Protein AF-A0A7S1EYH0-F1 (afdb_monomer_lite)

Secondary structure (DSSP, 8-state):
-HHHHHHHHHHHHHHHHHHHHHHHHHHHHHHHHHHHHHHHHHHHHHHHHHHHHHHHHHHHHHHHHHHHHHHHHHHHHHHHHHHHHHHHHHHHHHHHHHHHHHSGGGS-------S----HHHHHHHHHHHHHHHHHHHHHHHHHHHHHHHHHHHHHHHHHHHHHHHHHHHHHHHHHHHHHHHHHHHHHHHHHHHHHHHHHHHHHHHHHHHHHHHHS-----HHHHHHHHHHHHHHHHHHHHHHHHHGGG--------------

pLDDT: mean 86.6, std 17.19, range [40.41, 98.62]

Foldseek 3Di:
DVVVVLLVVLVVLLVVLVVLLVVLVVLLVVLVVLLVVLLVLLVVLVVLLVVLVVVLVVLVVVLVVLVVVLVVLVVVLVVLLVVLVVLLVVLVVVLVVLCVVLVVVVDDDDDDDDDDDDPNPPSVVVSVVSVVVNVVSVVVSVVSVVVNVVSVVVSVVVVVVSVVSSVVSVVSSVVSVVSSVVSVVSSVVSVVSSVVSVVVSVVSVVVSVVSCVSNVDPPDPPVVVVVVVVVVVVVVVVVVVVVVVVVPPPDDDDDDDDDDDDD

Structure (mmCIF, N/CA/C/O backbone):
data_AF-A0A7S1EYH0-F1
#
_entry.id   AF-A0A7S1EYH0-F1
#
loop_
_atom_site.group_PDB
_atom_site.id
_atom_site.type_symbol
_atom_site.label_atom_id
_atom_site.label_alt_id
_atom_site.label_comp_id
_atom_site.label_asym_id
_atom_site.label_entity_id
_atom_site.label_seq_id
_atom_site.pdbx_PDB_ins_code
_atom_site.Cartn_x
_atom_site.Cartn_y
_atom_site.Cartn_z
_atom_site.occupancy
_atom_site.B_iso_or_equiv
_atom_site.auth_seq_id
_atom_site.auth_comp_id
_atom_site.auth_asym_id
_atom_site.auth_atom_id
_atom_site.pdbx_PDB_model_num
ATOM 1 N N . SER A 1 1 ? 40.196 8.913 -62.025 1.00 59.53 1 SER A N 1
ATOM 2 C CA . SER A 1 1 ? 38.761 9.150 -61.761 1.00 59.53 1 SER A CA 1
ATOM 3 C C . SER A 1 1 ? 38.203 8.134 -60.763 1.00 59.53 1 SER A C 1
ATOM 5 O O . SER A 1 1 ? 37.841 8.542 -59.673 1.00 59.53 1 SER A O 1
ATOM 7 N N . SER A 1 2 ? 38.265 6.822 -61.047 1.00 63.22 2 SER A N 1
ATOM 8 C CA . SER A 1 2 ? 37.733 5.750 -60.172 1.00 63.22 2 SER A CA 1
ATOM 9 C C . SER A 1 2 ? 38.231 5.756 -58.716 1.00 63.22 2 SER A C 1
ATOM 11 O O . SER A 1 2 ? 37.454 5.491 -57.809 1.00 63.22 2 SER A O 1
ATOM 13 N N . GLU A 1 3 ? 39.511 6.052 -58.476 1.00 66.12 3 GLU A N 1
ATOM 14 C CA . GLU A 1 3 ? 40.105 6.025 -57.127 1.00 66.12 3 GLU A CA 1
ATOM 15 C C . GLU A 1 3 ? 39.612 7.182 -56.239 1.00 66.12 3 GLU A C 1
ATOM 17 O O . GLU A 1 3 ? 39.326 6.987 -55.061 1.00 66.12 3 GLU A O 1
ATOM 22 N N . ALA A 1 4 ? 39.418 8.373 -56.819 1.00 70.25 4 ALA A N 1
ATOM 23 C CA . ALA A 1 4 ? 38.841 9.519 -56.115 1.00 70.25 4 ALA A CA 1
ATOM 24 C C . ALA A 1 4 ? 37.358 9.287 -55.778 1.00 70.25 4 ALA A C 1
ATOM 26 O O . ALA A 1 4 ? 36.918 9.615 -54.678 1.00 70.25 4 ALA A O 1
ATOM 27 N N . SER A 1 5 ? 36.608 8.665 -56.694 1.00 81.00 5 SER A N 1
ATOM 28 C CA . SER A 1 5 ? 35.211 8.276 -56.469 1.00 81.00 5 SER A CA 1
ATOM 29 C C . SER A 1 5 ? 35.075 7.209 -55.375 1.00 81.00 5 SER A C 1
ATOM 31 O O . SER A 1 5 ? 34.196 7.324 -54.528 1.00 81.00 5 SER A O 1
ATOM 33 N N . HIS A 1 6 ? 35.968 6.211 -55.347 1.00 81.94 6 HIS A N 1
ATOM 34 C CA . HIS A 1 6 ? 35.984 5.175 -54.307 1.00 81.94 6 HIS A CA 1
ATOM 35 C C . HIS A 1 6 ? 36.324 5.749 -52.927 1.00 81.94 6 HIS A C 1
ATOM 37 O O . HIS A 1 6 ? 35.658 5.430 -51.948 1.00 81.94 6 HIS A O 1
ATOM 43 N N . LYS A 1 7 ? 37.319 6.644 -52.848 1.00 83.19 7 LYS A N 1
ATOM 44 C CA . LYS A 1 7 ? 37.667 7.330 -51.597 1.00 83.19 7 LYS A CA 1
ATOM 45 C C . LYS A 1 7 ? 36.500 8.163 -51.059 1.00 83.19 7 LYS A C 1
ATOM 47 O O . LYS A 1 7 ? 36.195 8.049 -49.882 1.00 83.19 7 LYS A O 1
ATOM 52 N N . SER A 1 8 ? 35.833 8.949 -51.909 1.00 86.38 8 SER A N 1
ATOM 53 C CA . SER A 1 8 ? 34.662 9.739 -51.494 1.00 86.38 8 SER A CA 1
ATOM 54 C C . SER A 1 8 ? 33.539 8.853 -50.955 1.00 86.38 8 SER A C 1
ATOM 56 O O . SER A 1 8 ? 32.998 9.143 -49.899 1.00 86.38 8 SER A O 1
ATOM 58 N N . TYR A 1 9 ? 33.232 7.744 -51.639 1.00 89.75 9 TYR A N 1
ATOM 59 C CA . TYR A 1 9 ? 32.237 6.773 -51.174 1.00 89.75 9 TYR A CA 1
ATOM 60 C C . TYR A 1 9 ? 32.598 6.195 -49.800 1.00 89.75 9 TYR A C 1
ATOM 62 O O . TYR A 1 9 ? 31.760 6.143 -48.906 1.00 89.75 9 TYR A O 1
ATOM 70 N N . CYS A 1 10 ? 33.856 5.793 -49.626 1.00 89.75 10 CYS A N 1
ATOM 71 C CA . CYS A 1 10 ? 34.357 5.268 -48.365 1.00 89.75 10 CYS A CA 1
ATOM 72 C C . CYS A 1 10 ? 34.283 6.285 -47.222 1.00 89.75 10 CYS A C 1
ATOM 74 O O . CYS A 1 10 ? 33.839 5.927 -46.133 1.00 89.75 10 CYS A O 1
ATOM 76 N N . ASP A 1 11 ? 34.693 7.532 -47.466 1.00 88.62 11 ASP A N 1
ATOM 77 C CA . ASP A 1 11 ? 34.633 8.605 -46.471 1.00 88.62 11 ASP A CA 1
ATOM 78 C C . ASP A 1 11 ? 33.163 8.879 -46.065 1.00 88.62 11 ASP A C 1
ATOM 80 O O . ASP A 1 11 ? 32.851 8.931 -44.873 1.00 88.62 11 ASP A O 1
ATOM 84 N N . ASP A 1 12 ? 32.244 8.950 -47.037 1.00 91.12 12 ASP A N 1
ATOM 85 C CA . ASP A 1 12 ? 30.815 9.201 -46.801 1.00 91.12 12 ASP A CA 1
ATOM 86 C C . ASP A 1 12 ? 30.130 8.060 -46.028 1.00 91.12 12 ASP A C 1
ATOM 88 O O . ASP A 1 12 ? 29.397 8.300 -45.065 1.00 91.12 12 ASP A O 1
ATOM 92 N N . GLU A 1 13 ? 30.347 6.806 -46.434 1.00 93.56 13 GLU A N 1
ATOM 93 C CA . GLU A 1 13 ? 29.708 5.643 -45.809 1.00 93.56 13 GLU A CA 1
ATOM 94 C C . GLU A 1 13 ? 30.263 5.356 -44.412 1.00 93.56 13 GLU A C 1
ATOM 96 O O . GLU A 1 13 ? 29.493 5.024 -43.507 1.00 93.56 13 GLU A O 1
ATOM 101 N N . LEU A 1 14 ? 31.570 5.550 -44.195 1.00 90.25 14 LEU A N 1
ATOM 102 C CA . LEU A 1 14 ? 32.153 5.481 -42.855 1.00 90.25 14 LEU A CA 1
ATOM 103 C C . LEU A 1 14 ? 31.582 6.576 -41.950 1.00 90.25 14 LEU A C 1
ATOM 105 O O . LEU A 1 14 ? 31.278 6.283 -40.794 1.00 90.25 14 LEU A O 1
ATOM 109 N N . SER A 1 15 ? 31.404 7.807 -42.443 1.00 92.38 15 SER A N 1
ATOM 110 C CA . SER A 1 15 ? 30.812 8.892 -41.646 1.00 92.38 15 SER A CA 1
ATOM 111 C C . SER A 1 15 ? 29.386 8.549 -41.214 1.00 92.38 15 SER A C 1
ATOM 113 O O . SER A 1 15 ? 29.104 8.493 -40.017 1.00 92.38 15 SER A O 1
ATOM 115 N N . LYS A 1 16 ? 28.508 8.211 -42.167 1.00 95.38 16 LYS A N 1
ATOM 116 C CA . LYS A 1 16 ? 27.103 7.866 -41.882 1.00 95.38 16 LYS A CA 1
ATOM 117 C C . LYS A 1 16 ? 26.970 6.670 -40.942 1.00 95.38 16 LYS A C 1
ATOM 119 O O . LYS A 1 16 ? 26.128 6.672 -40.047 1.00 95.38 16 LYS A O 1
ATOM 124 N N . ALA A 1 17 ? 27.779 5.629 -41.144 1.00 94.62 17 ALA A N 1
ATOM 125 C CA . ALA A 1 17 ? 27.714 4.433 -40.316 1.00 94.62 17 ALA A CA 1
ATOM 126 C C . ALA A 1 17 ? 28.215 4.696 -38.885 1.00 94.62 17 ALA A C 1
ATOM 128 O O . ALA A 1 17 ? 27.641 4.162 -37.937 1.00 94.62 17 ALA A O 1
ATOM 129 N N . ASN A 1 18 ? 29.231 5.549 -38.704 1.00 93.38 18 ASN A N 1
ATOM 130 C CA . ASN A 1 18 ? 29.683 5.964 -37.374 1.00 93.38 18 ASN A CA 1
ATOM 131 C C . ASN A 1 18 ? 28.665 6.868 -36.664 1.00 93.38 18 ASN A C 1
ATOM 133 O O . ASN A 1 18 ? 28.435 6.678 -35.472 1.00 93.38 18 ASN A O 1
ATOM 137 N N . GLU A 1 19 ? 28.019 7.795 -37.376 1.00 96.69 19 GLU A N 1
ATOM 138 C CA . GLU A 1 19 ? 26.921 8.608 -36.829 1.00 96.69 19 GLU A CA 1
ATOM 139 C C . GLU A 1 19 ? 25.762 7.719 -36.365 1.00 96.69 19 GLU A C 1
ATOM 141 O O . GLU A 1 19 ? 25.365 7.766 -35.202 1.00 96.69 19 GLU A O 1
ATOM 146 N N . LYS A 1 20 ? 25.292 6.809 -37.229 1.00 96.62 20 LYS A N 1
ATOM 147 C CA . LYS A 1 20 ? 24.215 5.872 -36.885 1.00 96.62 20 LYS A CA 1
ATOM 148 C C . LYS A 1 20 ? 24.596 4.953 -35.720 1.00 96.62 20 LYS A C 1
ATOM 150 O O . LYS A 1 20 ? 23.741 4.642 -34.893 1.00 96.62 20 LYS A O 1
ATOM 155 N N . LYS A 1 21 ? 25.862 4.523 -35.633 1.00 96.38 21 LYS A N 1
ATOM 156 C CA . LYS A 1 21 ? 26.381 3.764 -34.486 1.00 96.38 21 LYS A CA 1
ATOM 157 C C . LYS A 1 21 ? 26.264 4.580 -33.194 1.00 96.38 21 LYS A C 1
ATOM 159 O O . LYS A 1 21 ? 25.713 4.070 -32.224 1.00 96.38 21 LYS A O 1
ATOM 164 N N . ALA A 1 22 ? 26.743 5.824 -33.192 1.00 96.94 22 ALA A N 1
ATOM 165 C CA . ALA A 1 22 ? 26.699 6.696 -32.019 1.00 96.94 22 ALA A CA 1
ATOM 166 C C . ALA A 1 22 ? 25.255 6.982 -31.566 1.00 96.94 22 ALA A C 1
ATOM 168 O O . ALA A 1 22 ? 24.953 6.921 -30.372 1.00 96.94 22 ALA A O 1
ATOM 169 N N . ASP A 1 23 ? 24.344 7.217 -32.514 1.00 97.19 23 ASP A N 1
ATOM 170 C CA . ASP A 1 23 ? 22.921 7.416 -32.227 1.00 97.19 23 ASP A CA 1
ATOM 171 C C . ASP A 1 23 ? 22.289 6.180 -31.578 1.00 97.19 23 ASP A C 1
ATOM 173 O O . ASP A 1 23 ? 21.554 6.298 -30.597 1.00 97.19 23 ASP A O 1
ATOM 177 N N . LEU A 1 24 ? 22.578 4.985 -32.101 1.00 97.12 24 LEU A N 1
ATOM 178 C CA . LEU A 1 24 ? 22.056 3.732 -31.556 1.00 97.12 24 LEU A CA 1
ATOM 179 C C . LEU A 1 24 ? 22.653 3.404 -30.182 1.00 97.12 24 LEU A C 1
ATOM 181 O O . LEU A 1 24 ? 21.914 2.987 -29.294 1.00 97.12 24 LEU A O 1
ATOM 185 N N . GLU A 1 25 ? 23.949 3.641 -29.963 1.00 96.62 25 GLU A N 1
ATOM 186 C CA . GLU A 1 25 ? 24.578 3.511 -28.638 1.00 96.62 25 GLU A CA 1
ATOM 187 C C . GLU A 1 25 ? 23.912 4.445 -27.614 1.00 96.62 25 GLU A C 1
ATOM 189 O O . GLU A 1 25 ? 23.593 4.027 -26.498 1.00 96.62 25 GLU A O 1
ATOM 194 N N . SER A 1 26 ? 23.625 5.688 -28.013 1.00 97.25 26 SER A N 1
ATOM 195 C CA . SER A 1 26 ? 22.903 6.664 -27.189 1.00 97.25 26 SER A CA 1
ATOM 196 C C . SER A 1 26 ? 21.468 6.219 -26.874 1.00 97.25 26 SER A C 1
ATOM 198 O O . SER A 1 26 ? 21.019 6.312 -25.725 1.00 97.25 26 SER A O 1
ATOM 200 N N . GLN A 1 27 ? 20.747 5.678 -27.862 1.00 97.06 27 GLN A N 1
ATOM 201 C CA . GLN A 1 27 ? 19.402 5.130 -27.662 1.00 97.06 27 GLN A CA 1
ATOM 202 C C . GLN A 1 27 ? 19.419 3.942 -26.699 1.00 97.06 27 GLN A C 1
ATOM 204 O O . GLN A 1 27 ? 18.649 3.932 -25.741 1.00 97.06 27 GLN A O 1
ATOM 209 N N . VAL A 1 28 ? 20.329 2.981 -26.887 1.00 97.44 28 VAL A N 1
ATOM 210 C CA . VAL A 1 28 ? 20.483 1.822 -25.993 1.00 97.44 28 VAL A CA 1
ATOM 211 C C . VAL A 1 28 ? 20.768 2.274 -24.560 1.00 97.44 28 VAL A C 1
ATOM 213 O O . VAL A 1 28 ? 20.102 1.810 -23.633 1.00 97.44 28 VAL A O 1
ATOM 216 N N . ALA A 1 29 ? 21.692 3.219 -24.366 1.00 96.75 29 ALA A N 1
ATOM 217 C CA . ALA A 1 29 ? 21.996 3.772 -23.046 1.00 96.75 29 ALA A CA 1
ATOM 218 C C . ALA A 1 29 ? 20.776 4.477 -22.416 1.00 96.75 29 ALA A C 1
ATOM 220 O O . ALA A 1 29 ? 20.468 4.297 -21.232 1.00 96.75 29 ALA A O 1
ATOM 221 N N . THR A 1 30 ? 20.028 5.240 -23.216 1.00 95.94 30 THR A N 1
ATOM 222 C CA . THR A 1 30 ? 18.819 5.944 -22.767 1.00 95.94 30 THR A CA 1
ATOM 223 C C . THR A 1 30 ? 17.703 4.974 -22.379 1.00 95.94 30 THR A C 1
ATOM 225 O O . THR A 1 30 ? 17.089 5.128 -21.324 1.00 95.94 30 THR A O 1
ATOM 228 N N . HIS A 1 31 ? 17.430 3.957 -23.197 1.00 97.25 31 HIS A N 1
ATOM 229 C CA . HIS A 1 31 ? 16.423 2.947 -22.882 1.00 97.25 31 HIS A CA 1
ATOM 230 C C . HIS A 1 31 ? 16.826 2.110 -21.665 1.00 97.25 31 HIS A C 1
ATOM 232 O O . HIS A 1 31 ? 15.979 1.868 -20.810 1.00 97.25 31 HIS A O 1
ATOM 238 N N . SER A 1 32 ? 18.106 1.741 -21.529 1.00 96.50 32 SER A N 1
ATOM 239 C CA . SER A 1 32 ? 18.602 0.992 -20.364 1.00 96.50 32 SER A CA 1
ATOM 240 C C . SER A 1 32 ? 18.415 1.769 -19.061 1.00 96.50 32 SER A C 1
ATOM 242 O O . SER A 1 32 ? 17.854 1.241 -18.106 1.00 96.50 32 SER A O 1
ATOM 244 N N . SER A 1 33 ? 18.802 3.047 -19.030 1.00 97.19 33 SER A N 1
ATOM 245 C CA . SER A 1 33 ? 18.649 3.880 -17.826 1.00 97.19 33 SER A CA 1
ATOM 246 C C . SER A 1 33 ? 17.181 4.098 -17.437 1.00 97.19 33 SER A C 1
ATOM 248 O O . SER A 1 33 ? 16.825 4.001 -16.261 1.00 97.19 33 SER A O 1
ATOM 250 N N . LYS A 1 34 ? 16.294 4.332 -18.414 1.00 97.69 34 LYS A N 1
ATOM 251 C CA . LYS A 1 34 ? 14.845 4.421 -18.165 1.00 97.69 34 LYS A CA 1
ATOM 252 C C . LYS A 1 34 ? 14.264 3.092 -17.681 1.00 97.69 34 LYS A C 1
ATOM 254 O O . LYS A 1 34 ? 13.412 3.096 -16.795 1.00 97.69 34 LYS A O 1
ATOM 259 N N . LEU A 1 35 ? 14.722 1.972 -18.244 1.00 98.25 35 LEU A N 1
ATOM 260 C CA . LEU A 1 35 ? 14.304 0.631 -17.846 1.00 98.25 35 LEU A CA 1
ATOM 261 C C . LEU A 1 35 ? 14.674 0.357 -16.386 1.00 98.25 35 LEU A C 1
ATOM 263 O O . LEU A 1 35 ? 13.808 -0.041 -15.612 1.00 98.25 35 LEU A O 1
ATOM 267 N N . GLU A 1 36 ? 15.921 0.625 -15.999 1.00 96.94 36 GLU A N 1
ATOM 268 C CA . GLU A 1 36 ? 16.398 0.475 -14.619 1.00 96.94 36 GLU A CA 1
ATOM 269 C C . GLU A 1 36 ? 15.577 1.321 -13.641 1.00 96.94 36 GLU A C 1
ATOM 271 O O . GLU A 1 36 ? 15.135 0.820 -12.604 1.00 96.94 36 GLU A O 1
ATOM 276 N N . ALA A 1 37 ? 15.301 2.581 -13.993 1.00 97.31 37 ALA A N 1
ATOM 277 C CA . ALA A 1 37 ? 14.476 3.466 -13.177 1.00 97.31 37 ALA A CA 1
ATOM 278 C C . ALA A 1 37 ? 13.037 2.941 -13.018 1.00 97.31 37 ALA A C 1
ATOM 280 O O . ALA A 1 37 ? 12.508 2.919 -11.904 1.00 97.31 37 ALA A O 1
ATOM 281 N N . ALA A 1 38 ? 12.408 2.492 -14.109 1.00 98.06 38 ALA A N 1
ATOM 282 C CA . ALA A 1 38 ? 11.046 1.963 -14.088 1.00 98.06 38 ALA A CA 1
ATOM 283 C C . ALA A 1 38 ? 10.945 0.660 -13.280 1.00 98.06 38 ALA A C 1
ATOM 285 O O . ALA A 1 38 ? 10.051 0.526 -12.442 1.00 98.06 38 ALA A O 1
ATOM 286 N N . VAL A 1 39 ? 11.896 -0.263 -13.466 1.00 97.88 39 VAL A N 1
ATOM 287 C CA . VAL A 1 39 ? 11.959 -1.527 -12.717 1.00 97.88 39 VAL A CA 1
ATOM 288 C C . VAL A 1 39 ? 12.158 -1.253 -11.229 1.00 97.88 39 VAL A C 1
ATOM 290 O O . VAL A 1 39 ? 11.384 -1.757 -10.415 1.00 97.88 39 VAL A O 1
ATOM 293 N N . SER A 1 40 ? 13.123 -0.400 -10.872 1.00 97.94 40 SER A N 1
ATOM 294 C CA . SER A 1 40 ? 13.389 -0.018 -9.481 1.00 97.94 40 SER A CA 1
ATOM 295 C C . SER A 1 40 ? 12.148 0.580 -8.813 1.00 97.94 40 SER A C 1
ATOM 297 O O . SER A 1 40 ? 11.704 0.093 -7.772 1.00 97.94 40 SER A O 1
ATOM 299 N N . LYS A 1 41 ? 11.508 1.566 -9.458 1.00 98.31 41 LYS A N 1
ATOM 300 C CA . LYS A 1 41 ? 10.300 2.203 -8.921 1.00 98.31 41 LYS A CA 1
ATOM 301 C C . LYS A 1 41 ? 9.139 1.214 -8.777 1.00 98.31 41 LYS A C 1
ATOM 303 O O . LYS A 1 41 ? 8.460 1.234 -7.755 1.00 98.31 41 LYS A O 1
ATOM 308 N N . SER A 1 42 ? 8.930 0.325 -9.752 1.00 97.94 42 SER A N 1
ATOM 309 C CA . SER A 1 42 ? 7.878 -0.698 -9.664 1.00 97.94 42 SER A CA 1
ATOM 310 C C . SER A 1 42 ? 8.105 -1.671 -8.502 1.00 97.94 42 SER A C 1
ATOM 312 O O . SER A 1 42 ? 7.159 -2.006 -7.796 1.00 97.94 42 SER A O 1
ATOM 314 N N . SER A 1 43 ? 9.361 -2.051 -8.241 1.00 97.81 43 SER A N 1
ATOM 315 C CA . SER A 1 43 ? 9.713 -2.925 -7.120 1.00 97.81 43 SER A CA 1
ATOM 316 C C . SER A 1 43 ? 9.491 -2.251 -5.767 1.00 97.81 43 SER A C 1
ATOM 318 O O . SER A 1 43 ? 9.059 -2.916 -4.830 1.00 97.81 43 SER A O 1
ATOM 320 N N . VAL A 1 44 ? 9.785 -0.951 -5.651 1.00 98.44 44 VAL A N 1
ATOM 321 C CA . VAL A 1 44 ? 9.497 -0.179 -4.431 1.00 98.44 44 VAL A CA 1
ATOM 322 C C . VAL A 1 44 ? 7.990 -0.125 -4.186 1.00 98.44 44 VAL A C 1
ATOM 324 O O . VAL A 1 44 ? 7.543 -0.456 -3.092 1.00 98.44 44 VAL A O 1
ATOM 327 N N . LEU A 1 45 ? 7.203 0.207 -5.214 1.00 98.62 45 LEU A N 1
ATOM 328 C CA . LEU A 1 45 ? 5.742 0.261 -5.109 1.00 98.62 45 LEU A CA 1
ATOM 329 C C . LEU A 1 45 ? 5.132 -1.098 -4.741 1.00 98.62 45 LEU A C 1
ATOM 331 O O . LEU A 1 45 ? 4.215 -1.145 -3.927 1.00 98.62 45 LEU A O 1
ATOM 335 N N . ASP A 1 46 ? 5.642 -2.201 -5.293 1.00 98.12 46 ASP A N 1
ATOM 336 C CA . ASP A 1 46 ? 5.198 -3.548 -4.914 1.00 98.12 46 ASP A CA 1
ATOM 337 C C . ASP A 1 46 ? 5.473 -3.851 -3.431 1.00 98.12 46 ASP A C 1
ATOM 339 O O . ASP A 1 46 ? 4.633 -4.450 -2.758 1.00 98.12 46 ASP A O 1
ATOM 343 N N . GLY A 1 47 ? 6.629 -3.419 -2.914 1.00 98.50 47 GLY A N 1
ATOM 344 C CA . GLY A 1 47 ? 6.974 -3.541 -1.497 1.00 98.50 47 GLY A CA 1
ATOM 345 C C . GLY A 1 47 ? 6.027 -2.745 -0.598 1.00 98.50 47 GLY A C 1
ATOM 346 O O . GLY A 1 47 ? 5.476 -3.294 0.354 1.00 98.50 47 GLY A O 1
ATOM 347 N N . GLU A 1 48 ? 5.768 -1.483 -0.943 1.00 98.56 48 GLU A N 1
ATOM 348 C CA . GLU A 1 48 ? 4.825 -0.623 -0.215 1.00 98.56 48 GLU A CA 1
ATOM 349 C C . GLU A 1 48 ? 3.393 -1.182 -0.244 1.00 98.56 48 GLU A C 1
ATOM 351 O O . GLU A 1 48 ? 2.677 -1.131 0.754 1.00 98.56 48 GLU A O 1
ATOM 356 N N . VAL A 1 49 ? 2.962 -1.754 -1.373 1.00 98.62 49 VAL A N 1
ATOM 357 C CA . VAL A 1 49 ? 1.662 -2.431 -1.487 1.00 98.62 49 VAL A CA 1
ATOM 358 C C . VAL A 1 49 ? 1.582 -3.629 -0.543 1.00 98.62 49 VAL A C 1
ATOM 360 O O . VAL A 1 49 ? 0.560 -3.803 0.121 1.00 98.62 49 VAL A O 1
ATOM 363 N N . ALA A 1 50 ? 2.635 -4.445 -0.463 1.00 98.56 50 ALA A N 1
ATOM 364 C CA . ALA A 1 50 ? 2.667 -5.599 0.432 1.00 98.56 50 ALA A CA 1
ATOM 365 C C . ALA A 1 50 ? 2.593 -5.179 1.910 1.00 98.56 50 ALA A C 1
ATOM 367 O O . ALA A 1 50 ? 1.849 -5.785 2.684 1.00 98.56 50 ALA A O 1
ATOM 368 N N . GLU A 1 51 ? 3.306 -4.117 2.292 1.00 98.50 51 GLU A N 1
ATOM 369 C CA . GLU A 1 51 ? 3.247 -3.546 3.642 1.00 98.50 51 GLU A CA 1
ATOM 370 C C . GLU A 1 51 ? 1.845 -3.013 3.968 1.00 98.50 51 GLU A C 1
ATOM 372 O O . GLU A 1 51 ? 1.257 -3.391 4.982 1.00 98.50 51 GLU A O 1
ATOM 377 N N . LEU A 1 52 ? 1.242 -2.230 3.067 1.00 98.56 52 LEU A N 1
ATOM 378 C CA . LEU A 1 52 ? -0.119 -1.714 3.247 1.00 98.56 52 LEU A CA 1
ATOM 379 C C . LEU A 1 52 ? -1.167 -2.832 3.356 1.00 98.56 52 LEU A C 1
ATOM 381 O O . LEU A 1 52 ? -2.120 -2.718 4.128 1.00 98.56 52 LEU A O 1
ATOM 385 N N . GLN A 1 53 ? -1.008 -3.925 2.607 1.00 98.25 53 GLN A N 1
ATOM 386 C CA . GLN A 1 53 ? -1.885 -5.093 2.712 1.00 98.25 53 GLN A CA 1
ATOM 387 C C . GLN A 1 53 ? -1.726 -5.819 4.053 1.00 98.25 53 GLN A C 1
ATOM 389 O O . GLN A 1 53 ? -2.730 -6.220 4.649 1.00 98.25 53 GLN A O 1
ATOM 394 N N . ALA A 1 54 ? -0.494 -5.963 4.549 1.00 98.56 54 ALA A N 1
ATOM 395 C CA . ALA A 1 54 ? -0.235 -6.531 5.870 1.00 98.56 54 ALA A CA 1
ATOM 396 C C . ALA A 1 54 ? -0.865 -5.669 6.976 1.00 98.56 54 ALA A C 1
ATOM 398 O O . ALA A 1 54 ? -1.563 -6.187 7.850 1.00 98.56 54 ALA A O 1
ATOM 399 N N . ASP A 1 55 ? -0.705 -4.352 6.876 1.00 98.19 55 ASP A N 1
ATOM 400 C CA . ASP A 1 55 ? -1.316 -3.370 7.765 1.00 98.19 55 ASP A CA 1
ATOM 401 C C . ASP A 1 55 ? -2.846 -3.432 7.764 1.00 98.19 55 ASP A C 1
ATOM 403 O O . ASP A 1 55 ? -3.471 -3.369 8.823 1.00 98.19 55 ASP A O 1
ATOM 407 N N . LEU A 1 56 ? -3.472 -3.563 6.591 1.00 98.44 56 LEU A N 1
ATOM 408 C CA . LEU A 1 56 ? -4.922 -3.742 6.471 1.00 98.44 56 LEU A CA 1
ATOM 409 C C . LEU A 1 56 ? -5.387 -5.033 7.157 1.00 98.44 56 LEU A C 1
ATOM 411 O O . LEU A 1 56 ? -6.419 -5.039 7.836 1.00 98.44 56 LEU A O 1
ATOM 415 N N . GLY A 1 57 ? -4.613 -6.113 7.025 1.00 98.00 57 GLY A N 1
ATOM 416 C CA . GLY A 1 57 ? -4.853 -7.36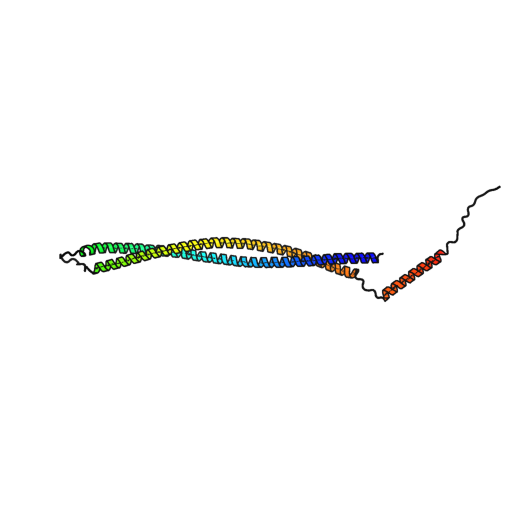7 7.736 1.00 98.00 57 GLY A CA 1
ATOM 417 C C . GLY A 1 57 ? -4.763 -7.201 9.255 1.00 98.00 57 GLY A C 1
ATOM 418 O O . GLY A 1 57 ? -5.668 -7.625 9.979 1.00 98.00 57 GLY A O 1
ATOM 419 N N . ALA A 1 58 ? -3.715 -6.532 9.741 1.00 98.12 58 ALA A N 1
ATOM 420 C CA . ALA A 1 58 ? -3.524 -6.245 11.160 1.00 98.12 58 ALA A CA 1
ATOM 421 C C . ALA A 1 58 ? -4.649 -5.361 11.725 1.00 98.12 58 ALA A C 1
ATOM 423 O O . ALA A 1 58 ? -5.210 -5.679 12.774 1.00 98.12 58 ALA A O 1
ATOM 424 N N . LEU A 1 59 ? -5.038 -4.311 10.994 1.00 98.00 59 LEU A N 1
ATOM 425 C CA . LEU A 1 59 ? -6.139 -3.417 11.352 1.00 98.00 59 LEU A CA 1
ATOM 426 C C . LEU A 1 59 ? -7.468 -4.179 11.454 1.00 98.00 59 LEU A C 1
ATOM 428 O O . LEU A 1 59 ? -8.213 -4.009 12.418 1.00 98.00 59 LEU A O 1
ATOM 432 N N . SER A 1 60 ? -7.750 -5.070 10.498 1.00 97.19 60 SER A N 1
ATOM 433 C CA . SER A 1 60 ? -8.947 -5.915 10.540 1.00 97.19 60 SER A CA 1
ATOM 434 C C . SER A 1 60 ? -8.937 -6.862 11.742 1.00 97.19 60 SER A C 1
ATOM 436 O O . SER A 1 60 ? -9.965 -7.036 12.394 1.00 97.19 60 SER A O 1
ATOM 438 N N . ALA A 1 61 ? -7.792 -7.472 12.057 1.00 97.81 61 ALA A N 1
ATOM 439 C CA . ALA A 1 61 ? -7.662 -8.355 13.213 1.00 97.81 61 ALA A CA 1
ATOM 440 C C . ALA A 1 61 ? -7.818 -7.594 14.541 1.00 97.81 61 ALA A C 1
ATOM 442 O O . ALA A 1 61 ? -8.426 -8.108 15.481 1.00 97.81 61 ALA A O 1
ATOM 443 N N . GLN A 1 62 ? -7.295 -6.369 14.622 1.00 96.94 62 GLN A N 1
ATOM 444 C CA . GLN A 1 62 ? -7.472 -5.495 15.778 1.00 96.94 62 GLN A CA 1
ATOM 445 C C . GLN A 1 62 ? -8.942 -5.112 15.967 1.00 96.94 62 GLN A C 1
ATOM 447 O O . GLN A 1 62 ? -9.444 -5.215 17.086 1.00 96.94 62 GLN A O 1
ATOM 452 N N . GLN A 1 63 ? -9.646 -4.747 14.891 1.00 96.94 63 GLN A N 1
ATOM 453 C CA . GLN A 1 63 ? -11.070 -4.422 14.965 1.00 96.94 63 GLN A CA 1
ATOM 454 C C . GLN A 1 63 ? -11.891 -5.616 15.470 1.00 96.94 63 GLN A C 1
ATOM 456 O O . GLN A 1 63 ? -12.690 -5.451 16.380 1.00 96.94 63 GLN A O 1
ATOM 461 N N . LEU A 1 64 ? -11.631 -6.835 14.981 1.00 97.69 64 LEU A N 1
ATOM 462 C CA . LEU A 1 64 ? -12.327 -8.036 15.465 1.00 97.69 64 LEU A CA 1
ATOM 463 C C . LEU A 1 64 ? -12.138 -8.267 16.971 1.00 97.69 64 LEU A C 1
ATOM 465 O O . LEU A 1 64 ? -13.077 -8.659 17.662 1.00 97.69 64 LEU A O 1
ATOM 469 N N . LYS A 1 65 ? -10.930 -8.021 17.492 1.00 97.19 65 LYS A N 1
ATOM 470 C CA . LYS A 1 65 ? -10.655 -8.123 18.932 1.00 97.19 65 LYS A CA 1
ATOM 471 C C . LYS A 1 65 ? -11.416 -7.062 19.723 1.00 97.19 65 LYS A C 1
ATOM 473 O O . LYS A 1 65 ? -11.982 -7.389 20.760 1.00 97.19 65 LYS A O 1
ATOM 478 N N . MET A 1 66 ? -11.443 -5.821 19.238 1.00 97.44 66 MET A N 1
ATOM 479 C CA . MET A 1 66 ? -12.215 -4.750 19.870 1.00 97.44 66 MET A CA 1
ATOM 480 C C . MET A 1 66 ? -13.713 -5.056 19.880 1.00 97.44 66 MET A C 1
ATOM 482 O O . MET A 1 66 ? -14.361 -4.886 20.908 1.00 97.44 66 MET A O 1
ATOM 486 N N . ASP A 1 67 ? -14.256 -5.536 18.762 1.00 97.69 67 ASP A N 1
ATOM 487 C CA . ASP A 1 67 ? -15.673 -5.877 18.631 1.00 97.69 67 ASP A CA 1
ATOM 488 C C . ASP A 1 67 ? -16.060 -6.989 19.620 1.00 97.69 67 ASP A C 1
ATOM 490 O O . ASP A 1 67 ? -17.105 -6.908 20.268 1.00 97.69 67 ASP A O 1
ATOM 494 N N . ALA A 1 68 ? -15.197 -8.000 19.780 1.00 97.56 68 ALA A N 1
ATOM 495 C CA . ALA A 1 68 ? -15.387 -9.072 20.754 1.00 97.56 68 ALA A CA 1
ATOM 496 C C . ALA A 1 68 ? -15.375 -8.541 22.197 1.00 97.56 68 ALA A C 1
ATOM 498 O O . ALA A 1 68 ? -16.324 -8.790 22.941 1.00 97.56 68 ALA A O 1
ATOM 499 N N . MET A 1 69 ? -14.365 -7.740 22.565 1.00 95.75 69 MET A N 1
ATOM 500 C CA . MET A 1 69 ? -14.300 -7.114 23.893 1.00 95.75 69 MET A CA 1
ATOM 501 C C . MET A 1 69 ? -15.541 -6.265 24.168 1.00 95.75 69 MET A C 1
ATOM 503 O O . MET A 1 69 ? -16.123 -6.363 25.241 1.00 95.75 69 MET A O 1
ATOM 507 N N . ARG A 1 70 ? -16.030 -5.513 23.177 1.00 97.69 70 ARG A N 1
ATOM 508 C CA . ARG A 1 70 ? -17.222 -4.672 23.331 1.00 97.69 70 ARG A CA 1
ATOM 509 C C . ARG A 1 70 ? -18.504 -5.474 23.555 1.00 97.69 70 ARG A C 1
ATOM 511 O O . ARG A 1 70 ? -19.451 -4.987 24.175 1.00 97.69 70 ARG A O 1
ATOM 518 N N . VAL A 1 71 ? -18.601 -6.686 23.013 1.00 97.38 71 VAL A N 1
ATOM 519 C CA . VAL A 1 71 ? -19.722 -7.593 23.308 1.00 97.38 71 VAL A CA 1
ATOM 520 C C . VAL A 1 71 ? -19.640 -8.086 24.752 1.00 97.38 71 VAL A C 1
ATOM 522 O O . VAL A 1 71 ? -20.651 -8.044 25.458 1.00 97.38 71 VAL A O 1
ATOM 525 N N . ASP A 1 72 ? -18.454 -8.494 25.197 1.00 96.50 72 ASP A N 1
ATOM 526 C CA . ASP A 1 72 ? -18.238 -9.004 26.552 1.00 96.50 72 ASP A CA 1
ATOM 527 C C . ASP A 1 72 ? -18.431 -7.913 27.617 1.00 96.50 72 ASP A C 1
ATOM 529 O O . ASP A 1 72 ? -19.163 -8.123 28.585 1.00 96.50 72 ASP A O 1
ATOM 533 N N . GLU A 1 73 ? -17.872 -6.720 27.404 1.00 96.88 73 GLU A N 1
ATOM 534 C CA . GLU A 1 73 ? -18.029 -5.552 28.279 1.00 96.88 73 GLU A CA 1
ATOM 535 C C . GLU A 1 73 ? -19.501 -5.177 28.463 1.00 96.88 73 GLU A C 1
ATOM 537 O O . GLU A 1 73 ? -19.962 -5.059 29.596 1.00 96.88 73 GLU A O 1
ATOM 542 N N . ARG A 1 74 ? -20.277 -5.087 27.371 1.00 97.00 74 ARG A N 1
ATOM 543 C CA . ARG A 1 74 ? -21.719 -4.787 27.447 1.00 97.00 74 ARG A CA 1
ATOM 544 C C . ARG A 1 74 ? -22.485 -5.826 28.254 1.00 97.00 74 ARG A C 1
ATOM 546 O O . ARG A 1 74 ? -23.417 -5.486 28.980 1.00 97.00 74 ARG A O 1
ATOM 553 N N . LYS A 1 75 ? -22.118 -7.102 28.120 1.00 97.75 75 LYS A N 1
ATOM 554 C CA . LYS A 1 75 ? -22.756 -8.192 28.865 1.00 97.75 75 LYS A CA 1
ATOM 555 C C . LYS A 1 75 ? -22.445 -8.099 30.359 1.00 97.75 75 LYS A C 1
ATOM 557 O O . LYS A 1 75 ? -23.353 -8.266 31.178 1.00 97.75 75 LYS A O 1
ATOM 562 N N . ILE A 1 76 ? -21.185 -7.835 30.705 1.00 97.19 76 ILE A N 1
ATOM 563 C CA . ILE A 1 76 ? -20.750 -7.641 32.092 1.00 97.19 76 ILE A CA 1
ATOM 564 C C . ILE A 1 76 ? -21.462 -6.423 32.680 1.00 97.19 76 ILE A C 1
ATOM 566 O O . ILE A 1 76 ? -22.129 -6.560 33.701 1.00 97.19 76 ILE A O 1
ATOM 570 N N . PHE A 1 77 ? -21.434 -5.284 31.984 1.00 97.81 77 PHE A N 1
ATOM 571 C CA . PHE A 1 77 ? -22.123 -4.061 32.389 1.00 97.81 77 PHE A CA 1
ATOM 572 C C . PHE A 1 77 ? -23.608 -4.301 32.667 1.00 97.81 77 PHE A C 1
ATOM 574 O O . PHE A 1 77 ? -24.089 -3.960 33.743 1.00 97.81 77 PHE A O 1
ATOM 581 N N . ALA A 1 78 ? -24.329 -4.933 31.735 1.00 98.06 78 ALA A N 1
ATOM 582 C CA . ALA A 1 78 ? -25.758 -5.195 31.890 1.00 98.06 78 ALA A CA 1
ATOM 583 C C . ALA A 1 78 ? -26.068 -6.059 33.123 1.00 98.06 78 ALA A C 1
ATOM 585 O O . ALA A 1 78 ? -27.041 -5.795 33.829 1.00 98.06 78 ALA A O 1
ATOM 586 N N . THR A 1 79 ? -25.232 -7.065 33.393 1.00 98.12 79 THR A N 1
ATOM 587 C CA . THR A 1 79 ? -25.406 -7.964 34.542 1.00 98.12 79 THR A CA 1
ATOM 588 C C . THR A 1 79 ? -25.096 -7.236 35.849 1.00 98.12 79 THR A C 1
ATOM 590 O O . THR A 1 79 ? -25.937 -7.182 36.739 1.00 98.12 79 THR A O 1
ATOM 593 N N . THR A 1 80 ? -23.930 -6.593 35.944 1.00 97.81 80 THR A N 1
ATOM 594 C CA . THR A 1 80 ? -23.499 -5.889 37.159 1.00 97.81 80 THR A CA 1
ATOM 595 C C . THR A 1 80 ? -24.407 -4.707 37.486 1.00 97.81 80 THR A C 1
ATOM 597 O O . THR A 1 80 ? -24.709 -4.466 38.652 1.00 97.81 80 THR A O 1
ATOM 600 N N . LYS A 1 81 ? -24.897 -3.992 36.468 1.00 98.00 81 LYS A N 1
ATOM 601 C CA . LYS A 1 81 ? -25.885 -2.928 36.645 1.00 98.00 81 LYS A CA 1
ATOM 602 C C . LYS A 1 81 ? -27.166 -3.460 37.284 1.00 98.00 81 LYS A C 1
ATOM 604 O O . LYS A 1 81 ? -27.634 -2.879 38.258 1.00 98.00 81 LYS A O 1
ATOM 609 N N . LEU A 1 82 ? -27.706 -4.562 36.759 1.00 98.06 82 LEU A N 1
ATOM 610 C CA . LEU A 1 82 ? -28.915 -5.178 37.300 1.00 98.06 82 LEU A CA 1
ATOM 611 C C . LEU A 1 82 ? -28.716 -5.621 38.757 1.00 98.06 82 LEU A C 1
ATOM 613 O O . LEU A 1 82 ? -29.576 -5.352 39.593 1.00 98.06 82 LEU A O 1
ATOM 617 N N . ASP A 1 83 ? -27.585 -6.259 39.064 1.00 97.44 83 ASP A N 1
ATOM 618 C CA . ASP A 1 83 ? -27.267 -6.725 40.418 1.00 97.44 83 ASP A CA 1
ATOM 619 C C . ASP A 1 83 ? -27.168 -5.555 41.411 1.00 97.44 83 ASP A C 1
ATOM 621 O O . ASP A 1 83 ? -27.707 -5.629 42.517 1.00 97.44 83 ASP A O 1
ATOM 625 N N . LEU A 1 84 ? -26.536 -4.446 41.010 1.00 97.88 84 LEU A N 1
ATOM 626 C CA . LEU A 1 84 ? -26.444 -3.231 41.825 1.00 97.88 84 LEU A CA 1
ATOM 627 C C . LEU A 1 84 ? -27.817 -2.578 42.033 1.00 97.88 84 LEU A C 1
ATOM 629 O O . LEU A 1 84 ? -28.151 -2.218 43.160 1.00 97.88 84 LEU A O 1
ATOM 633 N N . GLU A 1 85 ? -28.641 -2.466 40.988 1.00 97.62 85 GLU A N 1
ATOM 634 C CA . GLU A 1 85 ? -30.004 -1.921 41.088 1.00 97.62 85 GLU A CA 1
ATOM 635 C C . GLU A 1 85 ? -30.889 -2.767 42.019 1.00 97.62 85 GLU A C 1
ATOM 637 O O . GLU A 1 85 ? -31.608 -2.229 42.867 1.00 97.62 85 GLU A O 1
ATOM 642 N N . GLN A 1 86 ? -30.808 -4.096 41.911 1.00 97.75 86 GLN A N 1
ATOM 643 C CA . GLN A 1 86 ? -31.511 -5.013 42.809 1.00 97.75 86 GLN A CA 1
ATOM 644 C C . GLN A 1 86 ? -30.985 -4.925 44.246 1.00 97.75 86 GLN A C 1
ATOM 646 O O . GLN A 1 86 ? -31.785 -4.931 45.185 1.00 97.75 86 GLN A O 1
ATOM 651 N N . GLY A 1 87 ? -29.666 -4.799 44.423 1.00 97.06 87 GLY A N 1
ATOM 652 C CA . GLY A 1 87 ? -29.023 -4.595 45.719 1.00 97.06 87 GLY A CA 1
ATOM 653 C C . GLY A 1 87 ? -29.516 -3.326 46.413 1.00 97.06 87 GLY A C 1
ATOM 654 O O . GLY A 1 87 ? -29.971 -3.395 47.554 1.00 97.06 87 GLY A O 1
ATOM 655 N N . ILE A 1 88 ? -29.520 -2.190 45.706 1.00 97.00 88 ILE A N 1
ATOM 656 C CA . ILE A 1 88 ? -30.038 -0.905 46.206 1.00 97.00 88 ILE A CA 1
ATOM 657 C C . ILE A 1 88 ? -31.508 -1.046 46.614 1.00 97.00 88 ILE A C 1
ATOM 659 O O . ILE A 1 88 ? -31.870 -0.727 47.746 1.00 97.00 88 ILE A O 1
ATOM 663 N N . ALA A 1 89 ? -32.354 -1.595 45.737 1.00 97.56 89 ALA A N 1
ATOM 664 C CA . ALA A 1 89 ? -33.776 -1.771 46.031 1.00 97.56 89 ALA A CA 1
ATOM 665 C C . ALA A 1 89 ? -34.023 -2.705 47.233 1.00 97.56 89 ALA A C 1
ATOM 667 O O . ALA A 1 89 ? -34.970 -2.504 47.998 1.00 97.56 89 ALA A O 1
ATOM 668 N N . GLY A 1 90 ? -33.192 -3.736 47.408 1.00 96.88 90 GLY A N 1
ATOM 669 C CA . GLY A 1 90 ? -33.240 -4.641 48.556 1.00 96.88 90 GLY A CA 1
ATOM 670 C C . GLY A 1 90 ? -32.870 -3.945 49.866 1.00 96.88 90 GLY A C 1
ATOM 671 O O . GLY A 1 90 ? -33.606 -4.063 50.849 1.00 96.88 90 GLY A O 1
ATOM 672 N N . VAL A 1 91 ? -31.779 -3.175 49.862 1.00 96.12 91 VAL A N 1
ATOM 673 C CA . VAL A 1 91 ? -31.312 -2.399 51.021 1.00 96.12 91 VAL A CA 1
ATOM 674 C C . VAL A 1 91 ? -32.350 -1.348 51.427 1.00 96.12 91 VAL A C 1
ATOM 676 O O . VAL A 1 91 ? -32.725 -1.287 52.597 1.00 96.12 91 VAL A O 1
ATOM 679 N N . GLN A 1 92 ? -32.919 -0.616 50.465 1.00 95.25 92 GLN A N 1
ATOM 680 C CA . GLN A 1 92 ? -33.980 0.367 50.715 1.00 95.25 92 GLN A CA 1
ATOM 681 C C . GLN A 1 92 ? -35.226 -0.257 51.359 1.00 95.25 92 GLN A C 1
ATOM 683 O O . GLN A 1 92 ? -35.787 0.298 52.306 1.00 95.25 92 GLN A O 1
ATOM 688 N N . LYS A 1 93 ? -35.655 -1.439 50.890 1.00 96.12 93 LYS A N 1
ATOM 689 C CA . LYS A 1 93 ? -36.773 -2.178 51.503 1.00 96.12 93 LYS A CA 1
ATOM 690 C C . LYS A 1 93 ? -36.454 -2.602 52.936 1.00 96.12 93 LYS A C 1
ATOM 692 O O . LYS A 1 93 ? -37.298 -2.428 53.813 1.00 96.12 93 LYS A O 1
ATOM 697 N N . ALA A 1 94 ? -35.255 -3.133 53.180 1.00 93.94 94 ALA A N 1
ATOM 698 C CA . ALA A 1 94 ? -34.823 -3.540 54.516 1.00 93.94 94 ALA A CA 1
ATOM 699 C C . ALA A 1 94 ? -34.790 -2.347 55.482 1.00 93.94 94 ALA A C 1
ATOM 701 O O . ALA A 1 94 ? -35.334 -2.432 56.581 1.00 93.94 94 ALA A O 1
ATOM 702 N N . MET A 1 95 ? -34.234 -1.213 55.049 1.00 90.62 95 MET A N 1
ATOM 703 C CA . MET A 1 95 ? -34.244 0.029 55.822 1.00 90.62 95 MET A CA 1
ATOM 704 C C . MET A 1 95 ? -35.665 0.510 56.130 1.00 90.62 95 MET A C 1
ATOM 706 O O . MET A 1 95 ? -35.925 0.925 57.256 1.00 90.62 95 MET A O 1
ATOM 710 N N . GLY A 1 96 ? -36.592 0.426 55.169 1.00 91.62 96 GLY A N 1
ATOM 711 C CA . GLY A 1 96 ? -38.003 0.758 55.382 1.00 91.62 96 GLY A CA 1
ATOM 712 C C . GLY A 1 96 ? -38.639 -0.068 56.504 1.00 91.62 96 GLY A C 1
ATOM 713 O O . GLY A 1 96 ? -39.198 0.503 57.438 1.00 91.62 96 GLY A O 1
ATOM 714 N N . ILE A 1 97 ? -38.470 -1.394 56.461 1.00 91.75 97 ILE A N 1
ATOM 715 C CA . ILE A 1 97 ? -38.987 -2.320 57.484 1.00 91.75 97 ILE A CA 1
ATOM 716 C C . ILE A 1 97 ? -38.345 -2.051 58.853 1.00 91.75 97 ILE A C 1
ATOM 718 O O . ILE A 1 97 ? -39.034 -2.010 59.870 1.00 91.75 97 ILE A O 1
ATOM 722 N N . LEU A 1 98 ? -37.024 -1.847 58.899 1.00 88.06 98 LEU A N 1
ATOM 723 C CA . LEU A 1 98 ? -36.312 -1.582 60.151 1.00 88.06 98 LEU A CA 1
ATOM 724 C C . LEU A 1 98 ? -36.736 -0.248 60.774 1.00 88.06 98 LEU A C 1
ATOM 726 O O . LEU A 1 98 ? -36.927 -0.178 61.985 1.00 88.06 98 LEU A O 1
ATOM 730 N N . ARG A 1 99 ? -36.934 0.800 59.968 1.00 87.00 99 ARG A N 1
ATOM 731 C CA . ARG A 1 99 ? -37.446 2.091 60.449 1.00 87.00 99 ARG A CA 1
ATOM 732 C C . ARG A 1 99 ? -38.876 1.975 60.978 1.00 87.00 99 ARG A C 1
ATOM 734 O O . ARG A 1 99 ? -39.185 2.604 61.983 1.00 87.00 99 ARG A O 1
ATOM 741 N N . GLU A 1 100 ? -39.724 1.157 60.357 1.00 86.50 100 GLU A N 1
ATOM 742 C CA . GLU A 1 100 ? -41.081 0.887 60.848 1.00 86.50 100 GLU A CA 1
ATOM 743 C C . GLU A 1 100 ? -41.066 0.135 62.191 1.00 86.50 100 GLU A C 1
ATOM 745 O O . GLU A 1 100 ? -41.795 0.501 63.111 1.00 86.50 100 GLU A O 1
ATOM 750 N N . TYR A 1 101 ? -40.188 -0.862 62.342 1.00 83.81 101 TYR A N 1
ATOM 751 C CA . TYR A 1 101 ? -40.089 -1.679 63.556 1.00 83.81 101 TYR A CA 1
ATOM 752 C C . TYR A 1 101 ? -39.407 -0.959 64.734 1.00 83.81 101 TYR A C 1
ATOM 754 O O . TYR A 1 101 ? -39.863 -1.062 65.871 1.00 83.81 101 TYR A O 1
ATOM 762 N N . TYR A 1 102 ? -38.317 -0.224 64.484 1.00 79.88 102 TYR A N 1
ATOM 763 C CA . TYR A 1 102 ? -37.519 0.441 65.526 1.00 79.88 102 TYR A CA 1
ATOM 764 C C . TYR A 1 102 ? -37.868 1.929 65.729 1.00 79.88 102 TYR A C 1
ATOM 766 O O . TYR A 1 102 ? -37.447 2.521 66.722 1.00 79.88 102 TYR A O 1
ATOM 774 N N . GLY A 1 103 ? -38.639 2.545 64.825 1.00 68.12 103 GLY A N 1
ATOM 775 C CA . GLY A 1 103 ? -39.001 3.968 64.865 1.00 68.12 103 GLY A CA 1
ATOM 776 C C . GLY A 1 103 ? -39.833 4.410 66.081 1.00 68.12 103 GLY A C 1
ATOM 777 O O . GLY A 1 103 ? -39.512 5.447 66.664 1.00 68.12 103 GLY A O 1
ATOM 778 N N . PRO A 1 104 ? -40.860 3.655 66.528 1.00 64.31 104 PRO A N 1
ATOM 779 C CA . PRO A 1 104 ? -41.641 4.008 67.719 1.00 64.31 104 PRO A CA 1
ATOM 780 C C . PRO A 1 104 ? -40.827 3.950 69.020 1.00 64.31 104 PRO A C 1
ATOM 782 O O . PRO A 1 104 ? -41.055 4.751 69.921 1.00 64.31 104 PRO A O 1
ATOM 785 N N . SER A 1 105 ? -39.830 3.061 69.100 1.00 55.44 105 SER A N 1
ATOM 786 C CA . SER A 1 105 ? -38.918 2.920 70.248 1.00 55.44 105 SER A CA 1
ATOM 787 C C . SER A 1 105 ? -37.916 4.077 70.387 1.00 55.44 105 SER A C 1
ATOM 789 O O . SER A 1 105 ? -37.179 4.144 71.369 1.00 55.44 105 SER A O 1
ATOM 791 N N . PHE A 1 106 ? -37.863 4.980 69.402 1.00 51.72 106 PHE A N 1
ATOM 792 C CA . PHE A 1 106 ? -36.966 6.138 69.363 1.00 51.72 106 PHE A CA 1
ATOM 793 C C . PHE A 1 106 ? -37.520 7.348 70.138 1.00 51.72 106 PHE A C 1
ATOM 795 O O . PHE A 1 106 ? -36.778 8.267 70.488 1.00 51.72 106 PHE A O 1
ATOM 802 N N . VAL A 1 107 ? -38.823 7.348 70.437 1.00 49.69 107 VAL A N 1
ATOM 803 C CA . VAL A 1 107 ? -39.477 8.355 71.277 1.00 49.69 107 VAL A CA 1
ATOM 804 C C . VAL A 1 107 ? -39.608 7.769 72.678 1.00 49.69 107 VAL A C 1
ATOM 806 O O . VAL A 1 107 ? -40.313 6.787 72.876 1.00 49.69 107 VAL A O 1
ATOM 809 N N . GLN A 1 108 ? -38.905 8.353 73.651 1.00 45.28 108 GLN A N 1
ATOM 810 C CA . GLN A 1 108 ? -39.015 7.986 75.066 1.00 45.28 108 GLN A CA 1
ATOM 811 C C . GLN A 1 108 ? -40.489 7.880 75.481 1.00 45.28 108 GLN A C 1
ATOM 813 O O . GLN A 1 108 ? -41.181 8.895 75.569 1.00 45.28 108 GLN A O 1
ATOM 818 N N . GLN A 1 109 ? -40.959 6.670 75.780 1.00 41.94 109 GLN A N 1
ATOM 819 C CA . GLN A 1 109 ? -42.231 6.472 76.460 1.00 41.94 109 GLN A CA 1
ATOM 820 C C . GLN A 1 109 ? -42.067 5.414 77.564 1.00 41.94 109 GLN A C 1
ATOM 822 O O . GLN A 1 109 ? -41.463 4.372 77.305 1.00 41.94 109 GLN A O 1
ATOM 827 N N . PRO A 1 110 ? -42.537 5.680 78.801 1.00 49.25 110 PRO A N 1
ATOM 828 C CA . PRO A 1 110 ? -42.381 4.751 79.912 1.00 49.25 110 PRO A CA 1
ATOM 829 C C . PRO A 1 110 ? -43.389 3.590 79.840 1.00 49.25 110 PRO A C 1
ATOM 831 O O . PRO A 1 110 ? -44.578 3.810 79.624 1.00 49.25 110 PRO A O 1
ATOM 834 N N . ASP A 1 111 ? -42.840 2.388 80.037 1.00 59.06 111 ASP A N 1
ATOM 835 C CA . ASP A 1 111 ? -43.383 1.084 80.460 1.00 59.06 111 ASP A CA 1
ATOM 836 C C . ASP A 1 111 ? -44.796 0.614 80.039 1.00 59.06 111 ASP A C 1
ATOM 838 O O . ASP A 1 111 ? -45.811 1.091 80.544 1.00 59.06 111 ASP A O 1
ATOM 842 N N . ALA A 1 112 ? -44.838 -0.486 79.263 1.00 41.81 112 ALA A N 1
ATOM 843 C CA . ALA A 1 112 ? -45.862 -1.552 79.304 1.00 41.81 112 ALA A CA 1
ATOM 844 C C . ALA A 1 112 ? -45.317 -2.873 78.668 1.00 41.81 112 ALA A C 1
ATOM 846 O O . ALA A 1 112 ? -44.318 -2.817 77.952 1.00 41.81 112 ALA A O 1
ATOM 847 N N . PRO A 1 113 ? -45.901 -4.061 78.956 1.00 53.88 113 PRO A N 1
ATOM 848 C CA . PRO A 1 113 ? -45.161 -5.284 79.305 1.00 53.88 113 PRO A CA 1
ATOM 849 C C . PRO A 1 113 ? -44.693 -6.191 78.149 1.00 53.88 113 PRO A C 1
ATOM 851 O O . PRO A 1 113 ? -45.185 -6.143 77.027 1.00 53.88 113 PRO A O 1
ATOM 854 N N . GLU A 1 114 ? -43.737 -7.048 78.523 1.00 51.59 114 GLU A N 1
ATOM 855 C CA . GLU A 1 114 ? -42.986 -8.091 77.807 1.00 51.59 114 GLU A CA 1
ATOM 856 C C . GLU A 1 114 ? -43.618 -8.698 76.538 1.00 51.59 114 GLU A C 1
ATOM 858 O O . GLU A 1 114 ? -44.201 -9.780 76.560 1.00 51.59 114 GLU A O 1
ATOM 863 N N . VAL A 1 115 ? -43.349 -8.077 75.388 1.00 51.41 115 VAL A N 1
ATOM 864 C CA . VAL A 1 115 ? -43.193 -8.783 74.108 1.00 51.41 115 VAL A CA 1
ATOM 865 C C . VAL A 1 115 ? -41.988 -8.161 73.393 1.00 51.41 115 VAL A C 1
ATOM 867 O O . VAL A 1 115 ? -42.090 -7.074 72.842 1.00 51.41 115 VAL A O 1
ATOM 870 N N . HIS A 1 116 ? -40.824 -8.815 73.493 1.00 53.66 116 HIS A N 1
ATOM 871 C CA . HIS A 1 116 ? -39.547 -8.449 72.853 1.00 53.66 116 HIS A CA 1
ATOM 872 C C . HIS A 1 116 ? -39.212 -6.940 72.820 1.00 53.66 116 HIS A C 1
ATOM 874 O O . HIS A 1 116 ? -39.276 -6.295 71.775 1.00 53.66 116 HIS A O 1
ATOM 880 N N . GLN A 1 117 ? -38.765 -6.384 73.954 1.00 48.28 117 GLN A N 1
ATOM 881 C CA . GLN A 1 117 ? -38.161 -5.048 73.975 1.00 48.28 117 GLN A CA 1
ATOM 882 C C . GLN A 1 117 ? -36.935 -5.006 73.052 1.00 48.28 117 GLN A C 1
ATOM 884 O O . GLN A 1 117 ? -35.942 -5.704 73.262 1.00 48.28 117 GLN A O 1
ATOM 889 N N . SER A 1 118 ? -37.007 -4.176 72.013 1.00 50.69 118 SER A N 1
ATOM 890 C CA . SER A 1 118 ? -35.873 -3.863 71.153 1.00 50.69 118 SER A CA 1
ATOM 891 C C . SER A 1 118 ? -34.802 -3.131 71.964 1.00 50.69 118 SER A C 1
ATOM 893 O O . SER A 1 118 ? -35.057 -2.025 72.440 1.00 50.69 118 SER A O 1
ATOM 895 N N . SER A 1 119 ? -33.597 -3.694 72.089 1.00 51.97 119 SER A N 1
ATOM 896 C CA . SER A 1 119 ? -32.425 -2.954 72.572 1.00 51.97 119 SER A CA 1
ATOM 897 C C . SER A 1 119 ? -32.200 -1.730 71.675 1.00 51.97 119 SER A C 1
ATOM 899 O O . SER A 1 119 ? -31.676 -1.863 70.570 1.00 51.97 119 SER A O 1
ATOM 901 N N . GLY A 1 120 ? -32.615 -0.544 72.134 1.00 52.53 120 GLY A N 1
ATOM 902 C CA . GLY A 1 120 ? -32.723 0.679 71.323 1.00 52.53 120 GLY A CA 1
ATOM 903 C C . GLY A 1 120 ? -31.429 1.165 70.655 1.00 52.53 120 GLY A C 1
ATOM 904 O O . GLY A 1 120 ? -31.493 1.965 69.733 1.00 52.53 120 GLY A O 1
ATOM 905 N N . GLY A 1 121 ? -30.258 0.661 71.064 1.00 60.59 121 GLY A N 1
ATOM 906 C CA . GLY A 1 121 ? -28.975 0.975 70.424 1.00 60.59 121 GLY A CA 1
ATOM 907 C C . GLY A 1 121 ? -28.620 0.106 69.210 1.00 60.59 121 GLY A C 1
ATOM 908 O O . GLY A 1 121 ? -27.913 0.568 68.324 1.00 60.59 121 GLY A O 1
ATOM 909 N N . ALA A 1 122 ? -29.109 -1.138 69.131 1.00 66.12 122 ALA A N 1
ATOM 910 C CA . ALA A 1 122 ? -28.683 -2.081 68.090 1.00 66.12 122 ALA A CA 1
ATOM 911 C C . ALA A 1 122 ? -29.363 -1.830 66.729 1.00 66.12 122 ALA A C 1
ATOM 913 O O . ALA A 1 122 ? -28.741 -2.028 65.689 1.00 66.12 122 ALA A O 1
ATOM 914 N N . GLY A 1 123 ? -30.622 -1.372 66.725 1.00 71.12 123 GLY A N 1
ATOM 915 C CA . GLY A 1 123 ? -31.374 -1.082 65.494 1.00 71.12 123 GLY A CA 1
ATOM 916 C C . GLY A 1 123 ? -30.818 0.116 64.718 1.00 71.12 123 GLY A C 1
ATOM 917 O O . GLY A 1 123 ? -30.696 0.050 63.497 1.00 71.12 123 GLY A O 1
ATOM 918 N N . THR A 1 124 ? -30.404 1.172 65.426 1.00 75.94 124 THR A N 1
ATOM 919 C CA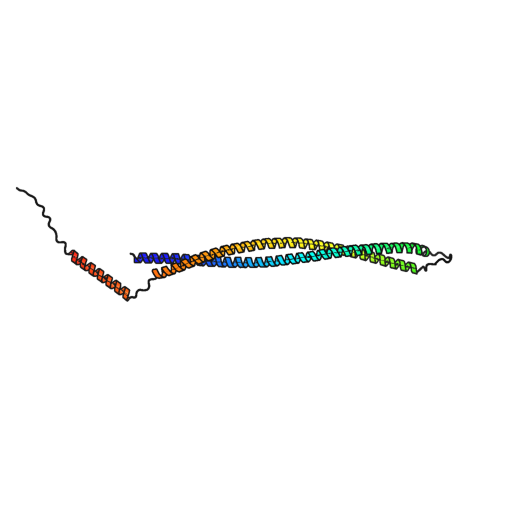 . THR A 1 124 ? -29.804 2.380 64.833 1.00 75.94 124 THR A CA 1
ATOM 920 C C . THR A 1 124 ? -28.505 2.055 64.102 1.00 75.94 124 THR A C 1
ATOM 922 O O . THR A 1 124 ? -28.355 2.415 62.940 1.00 75.94 124 THR A O 1
ATOM 925 N N . SER A 1 125 ? -27.613 1.276 64.724 1.00 84.00 125 SER A N 1
ATOM 926 C CA . SER A 1 125 ? -26.352 0.870 64.093 1.00 84.00 125 SER A CA 1
ATOM 927 C C . SER A 1 125 ? -26.555 0.007 62.842 1.00 84.00 125 SER A C 1
ATOM 929 O O . SER A 1 125 ? -25.779 0.111 61.898 1.00 84.00 125 SER A O 1
ATOM 931 N N . ILE A 1 126 ? -27.595 -0.837 62.793 1.00 86.69 126 ILE A N 1
ATOM 932 C CA . ILE A 1 126 ? -27.899 -1.649 61.600 1.00 86.69 126 ILE A CA 1
ATOM 933 C C . ILE A 1 126 ? -28.416 -0.769 60.455 1.00 86.69 126 ILE A C 1
ATOM 935 O O . ILE A 1 126 ? -28.0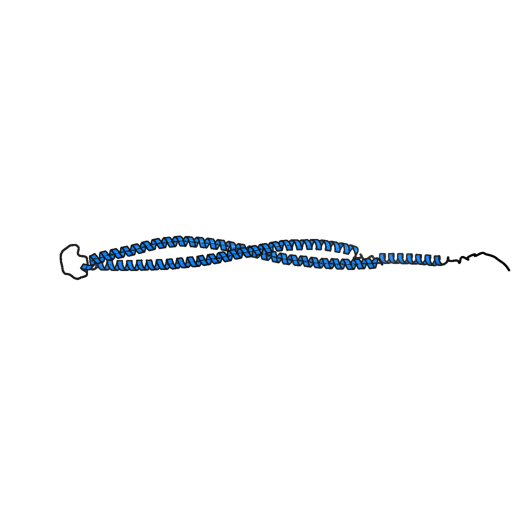16 -0.972 59.310 1.00 86.69 126 ILE A O 1
ATOM 939 N N . ILE A 1 127 ? -29.279 0.211 60.749 1.00 87.50 127 ILE A N 1
ATOM 940 C CA . ILE A 1 127 ? -29.780 1.159 59.742 1.00 87.50 127 ILE A CA 1
ATOM 941 C C . ILE A 1 127 ? -28.624 1.996 59.179 1.00 87.50 127 ILE A C 1
ATOM 943 O O . ILE A 1 127 ? -28.513 2.098 57.963 1.00 87.50 127 ILE A O 1
ATOM 947 N N . GLU A 1 128 ? -27.728 2.509 60.027 1.00 89.56 128 GLU A N 1
ATOM 948 C CA . GLU A 1 128 ? -26.537 3.258 59.593 1.00 89.56 128 GLU A CA 1
ATOM 949 C C . GLU A 1 128 ? -25.631 2.423 58.673 1.00 89.56 128 GLU A C 1
ATOM 951 O O . GLU A 1 128 ? -25.170 2.907 57.641 1.00 89.56 128 GLU A O 1
ATOM 956 N N . ILE A 1 129 ? -25.407 1.142 58.994 1.00 92.31 129 ILE A N 1
ATOM 957 C CA . ILE A 1 129 ? -24.627 0.239 58.132 1.00 92.31 129 ILE A CA 1
ATOM 958 C C . ILE A 1 129 ? -25.322 0.033 56.778 1.00 92.31 129 ILE A C 1
ATOM 960 O O . ILE A 1 129 ? -24.657 0.046 55.743 1.00 92.31 129 ILE A O 1
ATOM 964 N N . LEU A 1 130 ? -26.646 -0.143 56.762 1.00 93.88 130 LEU A N 1
ATOM 965 C CA . LEU A 1 130 ? -27.407 -0.290 55.518 1.00 93.88 130 LEU A CA 1
ATOM 966 C C . LEU A 1 130 ? -27.397 0.994 54.677 1.00 93.88 130 LEU A C 1
ATOM 968 O O . LEU A 1 130 ? -27.273 0.902 53.460 1.00 93.88 130 LEU A O 1
ATOM 972 N N . GLU A 1 131 ? -27.439 2.172 55.301 1.00 93.62 131 GLU A N 1
ATOM 973 C CA . GLU A 1 131 ? -27.291 3.465 54.617 1.00 93.62 131 GLU A CA 1
ATOM 974 C C . GLU A 1 131 ? -25.913 3.606 53.951 1.00 93.62 131 GLU A C 1
ATOM 976 O O . GLU A 1 131 ? -25.814 4.075 52.815 1.00 93.62 131 GLU A O 1
ATOM 981 N N . VAL A 1 132 ? -24.844 3.150 54.616 1.00 96.50 132 VAL A N 1
ATOM 982 C CA . VAL A 1 132 ? -23.497 3.107 54.021 1.00 96.50 132 VAL A CA 1
ATOM 983 C C . VAL A 1 132 ? -23.462 2.151 52.824 1.00 96.50 132 VAL A C 1
ATOM 985 O O . VAL A 1 132 ? -22.968 2.531 51.764 1.00 96.50 132 VAL A O 1
ATOM 988 N N . ILE A 1 133 ? -24.045 0.953 52.948 1.00 96.12 133 ILE A N 1
ATOM 989 C CA . ILE A 1 133 ? -24.115 -0.024 51.847 1.00 96.12 133 ILE A CA 1
ATOM 990 C C . ILE A 1 133 ? -24.909 0.536 50.655 1.00 96.12 133 ILE A C 1
ATOM 992 O O . ILE A 1 133 ? -24.473 0.394 49.514 1.00 96.12 133 ILE A O 1
ATOM 996 N N . GLU A 1 134 ? -26.049 1.197 50.893 1.00 95.38 134 GLU A N 1
ATOM 997 C CA . GLU A 1 134 ? -26.835 1.850 49.836 1.00 95.38 134 GLU A CA 1
ATOM 998 C C . GLU A 1 134 ? -26.014 2.930 49.121 1.00 95.38 134 GLU A C 1
ATOM 1000 O O . GLU A 1 134 ? -26.005 2.993 47.886 1.00 95.38 134 GLU A O 1
ATOM 1005 N N . SER A 1 135 ? -25.303 3.762 49.890 1.00 97.38 135 SER A N 1
ATOM 1006 C CA . SER A 1 135 ? -24.418 4.796 49.352 1.00 97.38 135 SER A CA 1
ATOM 1007 C C . SER A 1 135 ? -23.333 4.189 48.466 1.00 97.38 135 SER A C 1
ATOM 1009 O O . SER A 1 135 ? -23.108 4.671 47.356 1.00 97.38 135 SER A O 1
ATOM 1011 N N . ASP A 1 136 ? -22.693 3.112 48.916 1.00 97.56 136 ASP A N 1
ATOM 1012 C CA . ASP A 1 136 ? -21.604 2.470 48.185 1.00 97.56 136 ASP A CA 1
ATOM 1013 C C . ASP A 1 136 ? -22.098 1.749 46.926 1.00 97.56 136 ASP A C 1
ATOM 1015 O O . ASP A 1 136 ? -21.485 1.886 45.868 1.00 97.56 136 ASP A O 1
ATOM 1019 N N . PHE A 1 137 ? -23.249 1.069 46.969 1.00 97.81 137 PHE A N 1
ATOM 1020 C CA . PHE A 1 137 ? -23.863 0.515 45.757 1.00 97.81 137 PHE A CA 1
ATOM 1021 C C . PHE A 1 137 ? -24.264 1.603 44.760 1.00 97.81 137 PHE A C 1
ATOM 1023 O O . PHE A 1 137 ? -24.044 1.440 43.560 1.00 97.81 137 PHE A O 1
ATOM 1030 N N . SER A 1 138 ? -24.798 2.728 45.240 1.00 97.69 138 SER A N 1
ATOM 1031 C CA . SER A 1 138 ? -25.169 3.859 44.384 1.00 97.69 138 SER A CA 1
ATOM 1032 C C . SER A 1 138 ? -23.946 4.506 43.728 1.00 97.69 138 SER A C 1
ATOM 1034 O O . SER A 1 138 ? -23.984 4.813 42.535 1.00 97.69 138 SER A O 1
ATOM 1036 N N . LYS A 1 139 ? -22.841 4.669 44.471 1.00 98.12 139 LYS A N 1
ATOM 1037 C CA . LYS A 1 139 ? -21.556 5.135 43.921 1.00 98.12 139 LYS A CA 1
ATOM 1038 C C . LYS A 1 139 ? -21.018 4.161 42.878 1.00 98.12 139 LYS A C 1
ATOM 1040 O O . LYS A 1 139 ? -20.726 4.587 41.766 1.00 98.12 139 LYS A O 1
ATOM 1045 N N . ASN A 1 140 ? -20.975 2.865 43.190 1.00 97.94 140 ASN A N 1
ATOM 1046 C CA . ASN A 1 140 ? -20.506 1.837 42.260 1.00 97.94 140 ASN A CA 1
ATOM 1047 C C . ASN A 1 140 ? -21.342 1.806 40.973 1.00 97.94 140 ASN A C 1
ATOM 1049 O O . ASN A 1 140 ? -20.791 1.663 39.887 1.00 97.94 140 ASN A O 1
ATOM 1053 N N . LEU A 1 141 ? -22.665 1.974 41.067 1.00 97.75 141 LEU A N 1
ATOM 1054 C CA . LEU A 1 141 ? -23.549 2.034 39.901 1.00 97.75 141 LEU A CA 1
ATOM 1055 C C . LEU A 1 141 ? -23.267 3.267 39.029 1.00 97.75 141 LEU A C 1
ATOM 1057 O O . LEU A 1 141 ? -23.274 3.169 37.796 1.00 97.75 141 LEU A O 1
ATOM 1061 N N . ALA A 1 142 ? -23.017 4.418 39.657 1.00 97.88 142 ALA A N 1
ATOM 1062 C CA . ALA A 1 142 ? -22.644 5.641 38.955 1.00 97.88 142 ALA A CA 1
ATOM 1063 C C . ALA A 1 142 ? -21.280 5.494 38.263 1.00 97.88 142 ALA A C 1
ATOM 1065 O O . ALA A 1 142 ? -21.176 5.777 37.071 1.00 97.88 142 ALA A O 1
ATOM 1066 N N . GLU A 1 143 ? -20.264 4.991 38.967 1.00 97.75 143 GLU A N 1
ATOM 1067 C CA . GLU A 1 143 ? -18.926 4.732 38.416 1.00 97.75 143 GLU A CA 1
ATOM 1068 C C . GLU A 1 143 ? -18.966 3.722 37.265 1.00 97.75 143 GLU A C 1
ATOM 1070 O O . GLU A 1 143 ? -18.394 3.974 36.205 1.00 97.75 143 GLU A O 1
ATOM 1075 N N . LEU A 1 144 ? -19.707 2.622 37.424 1.00 97.94 144 LEU A N 1
ATOM 1076 C CA . LEU A 1 144 ? -19.908 1.620 36.378 1.00 97.94 144 LEU A CA 1
ATOM 1077 C C . LEU A 1 144 ? -20.562 2.232 35.129 1.00 97.94 144 LEU A C 1
ATOM 1079 O O . LEU A 1 144 ? -20.137 1.956 34.010 1.00 97.94 144 LEU A O 1
ATOM 1083 N N . SER A 1 145 ? -21.580 3.079 35.308 1.00 96.62 145 SER A N 1
ATOM 1084 C CA . SER A 1 145 ? -22.276 3.747 34.196 1.00 96.62 145 SER A CA 1
ATOM 1085 C C . SER A 1 145 ? -21.391 4.765 33.477 1.00 96.62 145 SER A C 1
ATOM 1087 O O . SER A 1 145 ? -21.441 4.862 32.251 1.00 96.62 145 SER A O 1
ATOM 1089 N N . LEU A 1 146 ? -20.568 5.506 34.222 1.00 97.88 146 LEU A N 1
ATOM 1090 C CA . LEU A 1 146 ? -19.585 6.425 33.650 1.00 97.88 146 LEU A CA 1
ATOM 1091 C C . LEU A 1 146 ? -18.517 5.660 32.860 1.00 97.88 146 LEU A C 1
ATOM 1093 O O . LEU A 1 146 ? -18.283 5.975 31.695 1.00 97.88 146 LEU A O 1
ATOM 1097 N N . SER A 1 147 ? -17.941 4.611 33.452 1.00 96.94 147 SER A N 1
ATOM 1098 C CA . SER A 1 147 ? -16.921 3.771 32.815 1.00 96.94 147 SER A CA 1
ATOM 1099 C C . SER A 1 147 ? -17.427 3.111 31.530 1.00 96.94 147 SER A C 1
ATOM 1101 O O . SER A 1 147 ? -16.722 3.102 30.517 1.00 96.94 147 SER A O 1
ATOM 1103 N N . GLU A 1 148 ? -18.666 2.616 31.526 1.00 97.56 148 GLU A N 1
ATOM 1104 C CA . GLU A 1 148 ? -19.295 2.062 30.326 1.00 97.56 148 GLU A CA 1
ATOM 1105 C C . GLU A 1 148 ? -19.485 3.128 29.238 1.00 97.56 148 GLU A C 1
ATOM 1107 O O . GLU A 1 148 ? -19.162 2.890 28.073 1.00 97.56 148 GLU A O 1
ATOM 1112 N N . SER A 1 149 ? -19.954 4.326 29.604 1.00 97.31 149 SER A N 1
ATOM 1113 C CA . SER A 1 149 ? -20.133 5.425 28.648 1.00 97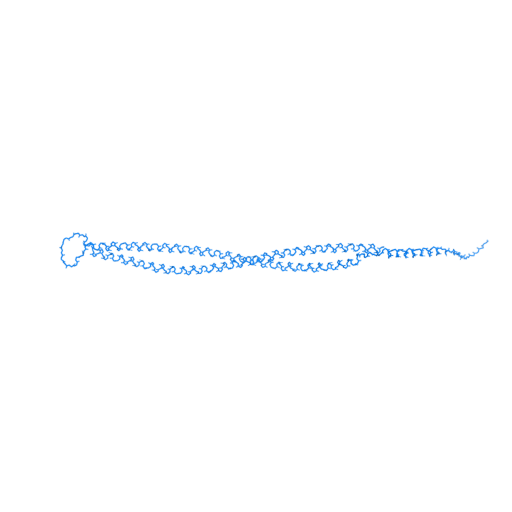.31 149 SER A CA 1
ATOM 1114 C C . SER A 1 149 ? -18.806 5.877 28.028 1.00 97.31 149 SER A C 1
ATOM 1116 O O . SER A 1 149 ? -18.751 6.180 26.833 1.00 97.31 149 SER A O 1
ATOM 1118 N N . GLU A 1 150 ? -17.736 5.948 28.820 1.00 96.81 150 GLU A N 1
ATOM 1119 C CA . GLU A 1 150 ? -16.393 6.293 28.343 1.00 96.81 150 GLU A CA 1
ATOM 1120 C C . GLU A 1 150 ? -15.822 5.208 27.424 1.00 96.81 150 GLU A C 1
ATOM 1122 O O . GLU A 1 150 ? -15.255 5.519 26.368 1.00 96.81 150 GLU A O 1
ATOM 1127 N N . SER A 1 151 ? -16.017 3.938 27.788 1.00 96.50 151 SER A N 1
ATOM 1128 C CA . SER A 1 151 ? -15.579 2.785 26.996 1.00 96.50 151 SER A CA 1
ATOM 1129 C C . SER A 1 151 ? -16.318 2.717 25.658 1.00 96.50 151 SER A C 1
ATOM 1131 O O . SER A 1 151 ? -15.690 2.556 24.609 1.00 96.50 151 SER A O 1
ATOM 1133 N N . GLU A 1 152 ? -17.637 2.931 25.653 1.00 97.31 152 GLU A N 1
ATOM 1134 C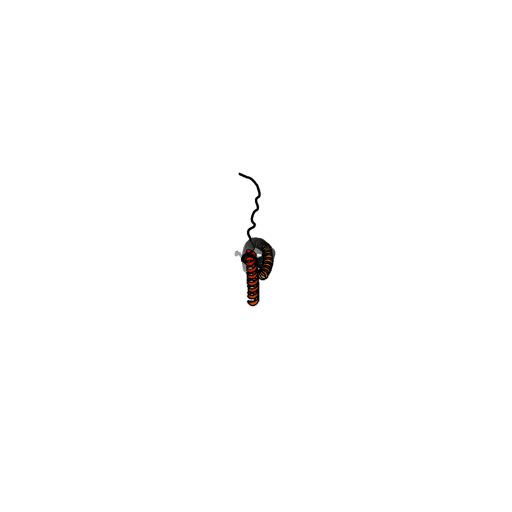 CA . GLU A 1 152 ? -18.439 2.971 24.428 1.00 97.31 152 GLU A CA 1
ATOM 1135 C C . GLU A 1 152 ? -18.035 4.132 23.510 1.00 97.31 152 GLU A C 1
ATOM 1137 O O . GLU A 1 152 ? -17.834 3.926 22.310 1.00 97.31 152 GLU A O 1
ATOM 1142 N N . SER A 1 153 ? -17.852 5.332 24.064 1.00 97.69 153 SER A N 1
ATOM 1143 C CA . SER A 1 153 ? -17.393 6.501 23.305 1.00 97.69 153 SER A CA 1
ATOM 1144 C C . SER A 1 153 ? -16.020 6.260 22.667 1.00 97.69 153 SER A C 1
ATOM 1146 O O . SER A 1 153 ? -15.828 6.482 21.466 1.00 97.69 153 SER A O 1
ATOM 1148 N N . SER A 1 154 ? -15.075 5.722 23.443 1.00 96.94 154 SER A N 1
ATOM 1149 C CA . SER A 1 154 ? -13.725 5.398 22.970 1.00 96.94 154 SER A CA 1
ATOM 1150 C C . SER A 1 154 ? -13.749 4.343 21.863 1.00 96.94 154 SER A C 1
ATOM 1152 O O . SER A 1 154 ? -13.095 4.512 20.831 1.00 96.94 154 SER A O 1
ATOM 1154 N N . TYR A 1 155 ? -14.555 3.291 22.02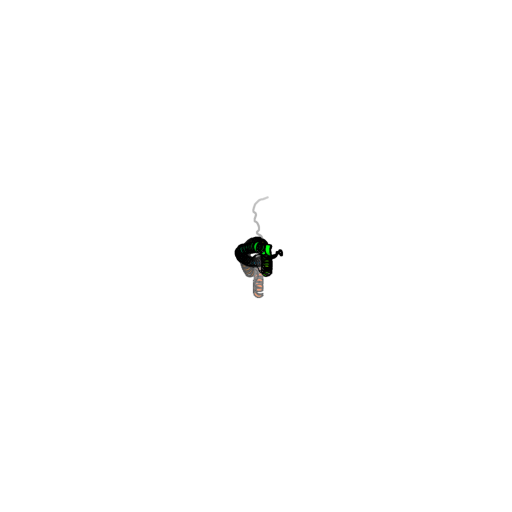8 1.00 97.88 155 TYR A N 1
ATOM 1155 C CA . TYR A 1 155 ? -14.749 2.256 21.015 1.00 97.88 155 TYR A CA 1
ATOM 1156 C C . TYR A 1 155 ? -15.336 2.821 19.717 1.00 97.88 155 TYR A C 1
ATOM 1158 O O . TYR A 1 155 ? -14.838 2.508 18.632 1.00 97.88 155 TYR A O 1
ATOM 1166 N N . GLN A 1 156 ? -16.372 3.662 19.798 1.00 97.94 156 GLN A N 1
ATOM 1167 C CA . GLN A 1 156 ? -16.997 4.264 18.617 1.00 97.94 156 GLN A CA 1
ATOM 1168 C C . GLN A 1 156 ? -16.015 5.164 17.865 1.00 97.94 156 GLN A C 1
ATOM 1170 O O . GLN A 1 156 ? -15.905 5.062 16.640 1.00 97.94 156 GLN A O 1
ATOM 1175 N N . LYS A 1 157 ? -15.267 5.998 18.597 1.00 98.00 157 LYS A N 1
ATOM 1176 C CA . LYS A 1 157 ? -14.243 6.873 18.025 1.00 98.00 157 LYS A CA 1
ATOM 1177 C C . LYS A 1 157 ? -13.168 6.062 17.304 1.00 98.00 157 LYS A C 1
ATOM 1179 O O . LYS A 1 157 ? -12.941 6.285 16.116 1.00 98.00 157 LYS A O 1
ATOM 1184 N N . LEU A 1 158 ? -12.572 5.083 17.982 1.00 97.12 158 LEU A N 1
ATOM 1185 C CA . LEU A 1 158 ? -11.513 4.258 17.402 1.00 97.12 158 LEU A CA 1
ATOM 1186 C C . LEU A 1 158 ? -12.024 3.421 16.220 1.00 97.12 158 LEU A C 1
ATOM 1188 O O . LEU A 1 158 ? -11.352 3.309 15.202 1.00 97.12 158 LEU A O 1
ATOM 1192 N N . THR A 1 159 ? -13.252 2.902 16.289 1.00 97.38 159 THR A N 1
ATOM 1193 C CA . THR A 1 159 ? -13.882 2.189 15.166 1.00 97.38 159 THR A CA 1
ATOM 1194 C C . THR A 1 159 ? -14.064 3.099 13.949 1.00 97.38 159 THR A C 1
ATOM 1196 O O . THR A 1 159 ? -13.865 2.670 12.811 1.00 97.38 159 THR A O 1
ATOM 1199 N N . GLN A 1 160 ? -14.439 4.362 14.154 1.00 97.88 160 GLN A N 1
ATOM 1200 C CA . GLN A 1 160 ? -14.564 5.326 13.065 1.00 97.88 160 GLN A CA 1
ATOM 1201 C C . GLN A 1 160 ? -13.196 5.698 12.475 1.00 97.88 160 GLN A C 1
ATOM 1203 O O . GLN A 1 160 ? -13.051 5.731 11.252 1.00 97.88 160 GLN A O 1
ATOM 1208 N N . GLU A 1 161 ? -12.186 5.921 13.317 1.00 97.69 161 GLU A N 1
ATOM 1209 C CA . GLU A 1 161 ? -10.802 6.170 12.891 1.00 97.69 161 GLU A CA 1
ATOM 1210 C C . GLU A 1 161 ? -10.235 4.983 12.096 1.00 97.69 161 GLU A C 1
ATOM 1212 O O . GLU A 1 161 ? -9.644 5.174 11.029 1.00 97.69 161 GLU A O 1
ATOM 1217 N N . ASN A 1 162 ? -10.500 3.752 12.542 1.00 97.88 162 ASN A N 1
ATOM 1218 C CA . ASN A 1 162 ? -10.115 2.529 11.839 1.00 97.88 162 ASN A CA 1
ATOM 1219 C C . ASN A 1 162 ? -10.801 2.421 10.473 1.00 97.88 162 ASN A C 1
ATOM 1221 O O . ASN A 1 162 ? -10.152 2.048 9.498 1.00 97.88 162 ASN A O 1
ATOM 1225 N N . LYS A 1 163 ? -12.086 2.786 10.355 1.00 97.81 163 LYS A N 1
ATOM 1226 C CA . LYS A 1 163 ? -12.794 2.806 9.060 1.00 97.81 163 LYS A CA 1
ATOM 1227 C C . LYS A 1 163 ? -12.164 3.790 8.080 1.00 97.81 163 LYS A C 1
ATOM 1229 O O . LYS A 1 163 ? -11.943 3.429 6.928 1.00 97.81 163 LYS A O 1
ATOM 1234 N N . VAL A 1 164 ? -11.868 5.010 8.528 1.00 98.06 164 VAL A N 1
ATOM 1235 C CA . VAL A 1 164 ? -11.213 6.022 7.685 1.00 98.06 164 VAL A CA 1
ATOM 1236 C C . VAL A 1 164 ? -9.827 5.538 7.267 1.00 98.06 164 VAL A C 1
ATOM 1238 O O . VAL A 1 164 ? -9.514 5.533 6.081 1.00 98.06 164 VAL A O 1
ATOM 1241 N N . THR A 1 165 ? -9.034 5.047 8.221 1.00 97.69 165 THR A N 1
ATOM 1242 C CA . THR A 1 165 ? -7.693 4.503 7.963 1.00 97.69 165 THR A CA 1
ATOM 1243 C C . THR A 1 165 ? -7.738 3.357 6.958 1.00 97.69 165 THR A C 1
ATOM 1245 O O . THR A 1 165 ? -6.935 3.325 6.028 1.00 97.69 165 THR A O 1
ATOM 1248 N N . LYS A 1 166 ? -8.701 2.441 7.107 1.00 98.25 166 LYS A N 1
ATOM 1249 C CA . LYS A 1 166 ? -8.911 1.323 6.189 1.00 98.25 166 LYS A CA 1
ATOM 1250 C C . LYS A 1 166 ? -9.174 1.813 4.768 1.00 98.25 166 LYS A C 1
ATOM 1252 O O . LYS A 1 166 ? -8.469 1.394 3.859 1.00 98.25 166 LYS A O 1
ATOM 1257 N N . VAL A 1 167 ? -10.135 2.720 4.584 1.00 98.38 167 VAL A N 1
ATOM 1258 C CA . VAL A 1 167 ? -10.490 3.245 3.255 1.00 98.38 167 VAL A CA 1
ATOM 1259 C C . VAL A 1 167 ? -9.305 3.965 2.609 1.00 98.38 167 VAL A C 1
ATOM 1261 O O . VAL A 1 167 ? -9.028 3.745 1.433 1.00 98.38 167 VAL A O 1
ATOM 1264 N N . THR A 1 168 ? -8.568 4.779 3.370 1.00 98.19 168 THR A N 1
ATOM 1265 C CA . THR A 1 168 ? -7.370 5.463 2.865 1.00 98.19 168 THR A CA 1
ATOM 1266 C C . THR A 1 168 ? -6.309 4.462 2.410 1.00 98.19 168 THR A C 1
ATOM 1268 O O . THR A 1 168 ? -5.839 4.547 1.279 1.00 98.19 168 THR A O 1
ATOM 1271 N N . LYS A 1 169 ? -5.980 3.462 3.241 1.00 98.44 169 LYS A N 1
ATOM 1272 C CA . LYS A 1 169 ? -4.984 2.439 2.889 1.00 98.44 169 LYS A CA 1
ATOM 1273 C C . LYS A 1 169 ? -5.424 1.576 1.703 1.00 98.44 169 LYS A C 1
ATOM 1275 O O . LYS A 1 169 ? -4.603 1.266 0.847 1.00 98.44 169 LYS A O 1
ATOM 1280 N N . GLU A 1 170 ? -6.702 1.207 1.610 1.00 98.38 170 GLU A N 1
ATOM 1281 C CA . GLU A 1 170 ? -7.247 0.476 0.454 1.00 98.38 170 GLU A CA 1
ATOM 1282 C C . GLU A 1 170 ? -7.109 1.286 -0.842 1.00 98.38 170 GLU A C 1
ATOM 1284 O O . GLU A 1 170 ? -6.749 0.743 -1.891 1.00 98.38 170 GLU A O 1
ATOM 1289 N N . GLN A 1 171 ? -7.348 2.594 -0.768 1.00 98.56 171 GLN A N 1
ATOM 1290 C CA . GLN A 1 171 ? -7.200 3.487 -1.906 1.00 98.56 171 GLN A CA 1
ATOM 1291 C C . GLN A 1 171 ? -5.728 3.657 -2.318 1.00 98.56 171 GLN A C 1
ATOM 1293 O O . GLN A 1 171 ? -5.430 3.635 -3.515 1.00 98.56 171 GLN A O 1
ATOM 1298 N N . ASP A 1 172 ? -4.811 3.756 -1.354 1.00 98.31 172 ASP A N 1
ATOM 1299 C CA . ASP A 1 172 ? -3.367 3.801 -1.609 1.00 98.31 172 ASP A CA 1
ATOM 1300 C C . ASP A 1 172 ? -2.865 2.505 -2.253 1.00 98.31 172 ASP A C 1
ATOM 1302 O O . ASP A 1 172 ? -2.122 2.559 -3.235 1.00 98.31 172 ASP A O 1
ATOM 1306 N N . VAL A 1 173 ? -3.316 1.343 -1.762 1.00 98.62 173 VAL A N 1
ATOM 1307 C CA . VAL A 1 173 ? -3.024 0.039 -2.378 1.00 98.62 173 VAL A CA 1
ATOM 1308 C C . VAL A 1 173 ? -3.447 0.046 -3.840 1.00 98.62 173 VAL A C 1
ATOM 1310 O O . VAL A 1 173 ? -2.645 -0.302 -4.704 1.00 98.62 173 VAL A O 1
ATOM 1313 N N . LYS A 1 174 ? -4.675 0.486 -4.135 1.00 98.44 174 LYS A N 1
ATOM 1314 C CA . LYS A 1 174 ? -5.187 0.526 -5.507 1.00 98.44 174 LYS A CA 1
ATOM 1315 C C . LYS A 1 174 ? -4.330 1.417 -6.408 1.00 98.44 174 LYS A C 1
ATOM 1317 O O . LYS A 1 174 ? -3.894 0.967 -7.465 1.00 98.44 174 LYS A O 1
ATOM 1322 N N . TYR A 1 175 ? -4.061 2.655 -5.993 1.00 98.50 175 TYR A N 1
ATOM 1323 C CA . TYR A 1 175 ? -3.283 3.589 -6.810 1.00 98.50 175 TYR A CA 1
ATOM 1324 C C . TYR A 1 175 ? -1.848 3.107 -7.041 1.00 98.50 175 TYR A C 1
ATOM 1326 O O . TYR A 1 175 ? -1.365 3.134 -8.173 1.00 98.50 175 TYR A O 1
ATOM 1334 N N . LYS A 1 176 ? -1.175 2.613 -5.997 1.00 98.62 176 LYS A N 1
ATOM 1335 C CA . LYS A 1 176 ? 0.199 2.104 -6.108 1.00 98.62 176 LYS A CA 1
ATOM 1336 C C . LYS A 1 176 ? 0.274 0.835 -6.956 1.00 98.62 176 LYS A C 1
ATOM 1338 O O . LYS A 1 176 ? 1.222 0.675 -7.723 1.00 98.62 176 LYS A O 1
ATOM 1343 N N . GLN A 1 177 ? -0.729 -0.042 -6.877 1.00 98.44 177 GLN A N 1
ATOM 1344 C CA . GLN A 1 177 ? -0.828 -1.216 -7.749 1.00 98.44 177 GLN A CA 1
ATOM 1345 C C . GLN A 1 177 ? -1.002 -0.825 -9.219 1.00 98.44 177 GLN A C 1
ATOM 1347 O O . GLN A 1 177 ? -0.318 -1.381 -10.079 1.00 98.44 177 GLN A O 1
ATOM 1352 N N . GLU A 1 178 ? -1.881 0.136 -9.514 1.00 98.50 178 GLU A N 1
ATOM 1353 C CA . GLU A 1 178 ? -2.072 0.653 -10.874 1.00 98.50 178 GLU A CA 1
ATOM 1354 C C . GLU A 1 178 ? -0.782 1.295 -11.412 1.00 98.50 178 GLU A C 1
ATOM 1356 O O . GLU A 1 178 ? -0.373 1.014 -12.541 1.00 98.50 178 GLU A O 1
ATOM 1361 N N . GLU A 1 179 ? -0.087 2.097 -10.600 1.00 98.44 179 GLU A N 1
ATOM 1362 C CA . GLU A 1 179 ? 1.188 2.707 -10.988 1.00 98.44 179 GLU A CA 1
ATOM 1363 C C . GLU A 1 179 ? 2.292 1.660 -11.213 1.00 98.44 179 GLU A C 1
ATOM 1365 O O . GLU A 1 179 ? 2.984 1.713 -12.233 1.00 98.44 179 GLU A O 1
ATOM 1370 N N . SER A 1 180 ? 2.423 0.666 -10.326 1.00 98.38 180 SER A N 1
ATOM 1371 C CA . SER A 1 180 ? 3.365 -0.451 -10.496 1.00 98.38 180 SER A CA 1
ATOM 1372 C C . SER A 1 180 ? 3.095 -1.219 -11.794 1.00 98.38 180 SER A C 1
ATOM 1374 O O . SER A 1 180 ? 4.017 -1.486 -12.570 1.00 98.38 180 SER A O 1
ATOM 1376 N N . ALA A 1 181 ? 1.827 -1.521 -12.090 1.00 98.31 181 ALA A N 1
ATOM 1377 C CA . ALA A 1 181 ? 1.440 -2.205 -13.321 1.00 98.31 181 ALA A CA 1
ATOM 1378 C C . ALA A 1 181 ? 1.772 -1.380 -14.578 1.00 98.31 181 ALA A C 1
ATOM 1380 O O . ALA A 1 181 ? 2.264 -1.930 -15.569 1.00 98.31 181 ALA A O 1
ATOM 1381 N N . ASN A 1 182 ? 1.553 -0.064 -14.535 1.00 98.44 182 ASN A N 1
ATOM 1382 C CA . ASN A 1 182 ? 1.900 0.841 -15.630 1.00 98.44 182 ASN A CA 1
ATOM 1383 C C . ASN A 1 182 ? 3.415 0.916 -15.854 1.00 98.44 182 ASN A C 1
ATOM 1385 O O . ASN A 1 182 ? 3.868 0.826 -16.997 1.00 98.44 182 ASN A O 1
ATOM 1389 N N . LEU A 1 183 ? 4.206 1.012 -14.782 1.00 98.56 183 LEU A N 1
ATOM 1390 C CA . LEU A 1 183 ? 5.668 0.988 -14.868 1.00 98.56 183 LEU A CA 1
ATOM 1391 C C . LEU A 1 183 ? 6.170 -0.332 -15.453 1.00 98.56 183 LEU A C 1
ATOM 1393 O O . LEU A 1 183 ? 7.002 -0.303 -16.350 1.00 98.56 183 LEU A O 1
ATOM 1397 N N . LYS A 1 184 ? 5.612 -1.475 -15.037 1.00 98.12 184 LYS A N 1
ATOM 1398 C CA . LYS A 1 184 ? 5.961 -2.794 -15.595 1.00 98.12 184 LYS A CA 1
ATOM 1399 C C . LYS A 1 184 ? 5.645 -2.905 -17.085 1.00 98.12 184 LYS A C 1
ATOM 1401 O O . LYS A 1 184 ? 6.444 -3.466 -17.833 1.00 98.12 184 LYS A O 1
ATOM 1406 N N . ARG A 1 185 ? 4.515 -2.347 -17.536 1.00 98.25 185 ARG A N 1
ATOM 1407 C CA . ARG A 1 185 ? 4.199 -2.255 -18.972 1.00 98.25 185 ARG A CA 1
ATOM 1408 C C . ARG A 1 185 ? 5.249 -1.418 -19.706 1.00 98.25 185 ARG A C 1
ATOM 1410 O O . ARG A 1 185 ? 5.806 -1.892 -20.691 1.00 98.25 185 ARG A O 1
ATOM 1417 N N . SER A 1 186 ? 5.562 -0.228 -19.191 1.00 97.69 186 SER A N 1
ATOM 1418 C CA . SER A 1 186 ? 6.579 0.654 -19.777 1.00 97.69 186 SER A CA 1
ATOM 1419 C C . SER A 1 186 ? 7.970 0.008 -19.792 1.00 97.69 186 SER A C 1
ATOM 1421 O O . SER A 1 186 ? 8.686 0.119 -20.781 1.00 97.69 186 SER A O 1
ATOM 1423 N N . SER A 1 187 ? 8.344 -0.742 -18.752 1.00 98.12 187 SER A N 1
ATOM 1424 C CA . SER A 1 187 ? 9.569 -1.547 -18.733 1.00 98.12 187 SER A CA 1
ATOM 1425 C C . SER A 1 187 ? 9.587 -2.599 -19.846 1.00 98.12 187 SER A C 1
ATOM 1427 O O . SER A 1 187 ? 10.629 -2.808 -20.464 1.00 98.12 187 SER A O 1
ATOM 1429 N N . GLY A 1 188 ? 8.454 -3.245 -20.136 1.00 97.75 188 GLY A N 1
ATOM 1430 C CA . GLY A 1 188 ? 8.335 -4.182 -21.257 1.00 97.75 188 GLY A CA 1
ATOM 1431 C C . GLY A 1 188 ? 8.564 -3.511 -22.615 1.00 97.75 188 GLY A C 1
ATOM 1432 O O . GLY A 1 188 ? 9.338 -4.016 -23.425 1.00 97.75 188 GLY A O 1
ATOM 1433 N N . GLU A 1 189 ? 7.956 -2.343 -22.832 1.00 98.12 189 GLU A N 1
ATOM 1434 C CA . GLU A 1 189 ? 8.144 -1.533 -24.047 1.00 98.12 189 GLU A CA 1
ATOM 1435 C C . GLU A 1 189 ? 9.605 -1.079 -24.197 1.00 98.12 189 GLU A C 1
ATOM 1437 O O . GLU A 1 189 ? 10.239 -1.358 -25.211 1.00 98.12 189 GLU A O 1
ATOM 1442 N N . LEU A 1 190 ? 10.192 -0.498 -23.143 1.00 98.44 190 LEU A N 1
ATOM 1443 C CA . LEU A 1 190 ? 11.595 -0.063 -23.126 1.00 98.44 190 LEU A CA 1
ATOM 1444 C C . LEU A 1 190 ? 12.578 -1.215 -23.360 1.00 98.44 190 LEU A C 1
ATOM 1446 O O . LEU A 1 190 ? 13.628 -1.011 -23.968 1.00 98.44 190 LEU A O 1
ATOM 1450 N N . THR A 1 191 ? 12.254 -2.417 -22.879 1.00 98.50 191 THR A N 1
ATOM 1451 C CA . THR A 1 191 ? 13.056 -3.620 -23.142 1.00 98.50 191 THR A CA 1
ATOM 1452 C C . THR A 1 191 ? 13.036 -3.956 -24.631 1.00 98.50 191 THR A C 1
ATOM 1454 O O . THR A 1 191 ? 14.097 -4.144 -25.221 1.00 98.50 191 THR A O 1
ATOM 1457 N N . SER A 1 192 ? 11.853 -3.959 -25.252 1.00 98.50 192 SER A N 1
ATOM 1458 C CA . SER A 1 192 ? 11.698 -4.213 -26.689 1.00 98.50 192 SER A CA 1
ATOM 1459 C C . SER A 1 192 ? 12.422 -3.170 -27.548 1.00 98.50 192 SER A C 1
ATOM 1461 O O . SER A 1 192 ? 13.102 -3.530 -28.514 1.00 98.50 192 SER A O 1
ATOM 1463 N N . ASP A 1 193 ? 12.318 -1.888 -27.190 1.00 97.94 193 ASP A N 1
ATOM 1464 C CA . ASP A 1 193 ? 12.991 -0.793 -27.899 1.00 97.94 193 ASP A CA 1
ATOM 1465 C C . ASP A 1 193 ? 14.514 -0.914 -27.792 1.00 97.94 193 ASP A C 1
ATOM 1467 O O . ASP A 1 193 ? 15.223 -0.853 -28.800 1.00 97.94 193 ASP A O 1
ATOM 1471 N N . ARG A 1 194 ? 15.027 -1.160 -26.578 1.00 98.38 194 ARG A N 1
ATOM 1472 C CA . ARG A 1 194 ? 16.456 -1.402 -26.340 1.00 98.38 194 ARG A CA 1
ATOM 1473 C C . ARG A 1 194 ? 16.961 -2.578 -27.170 1.00 98.38 194 ARG A C 1
ATOM 1475 O O . ARG A 1 194 ? 18.035 -2.486 -27.760 1.00 98.38 194 ARG A O 1
ATOM 1482 N N . ASP A 1 195 ? 16.220 -3.681 -27.201 1.00 98.31 195 ASP A N 1
ATOM 1483 C CA . ASP A 1 195 ? 16.629 -4.897 -27.909 1.00 98.31 195 ASP A CA 1
ATOM 1484 C C . ASP A 1 195 ? 16.634 -4.689 -29.426 1.00 98.31 195 ASP A C 1
ATOM 1486 O O . ASP A 1 195 ? 17.570 -5.119 -30.104 1.00 98.31 195 ASP A O 1
ATOM 1490 N N . SER A 1 196 ? 15.657 -3.945 -29.946 1.00 98.31 196 SER A N 1
ATOM 1491 C CA . SER A 1 196 ? 15.605 -3.547 -31.357 1.00 98.31 196 SER A CA 1
ATOM 1492 C C . SER A 1 196 ? 16.783 -2.638 -31.726 1.00 98.31 196 SER A C 1
ATOM 1494 O O . SER A 1 196 ? 17.492 -2.911 -32.697 1.00 98.31 196 SER A O 1
ATOM 1496 N N . ALA A 1 197 ? 17.069 -1.616 -30.911 1.00 98.00 197 ALA A N 1
ATOM 1497 C CA . ALA A 1 197 ? 18.214 -0.727 -31.110 1.00 98.00 197 ALA A CA 1
ATOM 1498 C C . ALA A 1 197 ? 19.555 -1.477 -31.018 1.00 98.00 197 ALA A C 1
ATOM 1500 O O . ALA A 1 197 ? 20.457 -1.227 -31.815 1.00 98.00 197 ALA A O 1
ATOM 1501 N N . ASN A 1 198 ? 19.684 -2.446 -30.105 1.00 97.50 198 ASN A N 1
ATOM 1502 C CA . ASN A 1 198 ? 20.864 -3.311 -30.003 1.00 97.50 198 ASN A CA 1
ATOM 1503 C C . ASN A 1 198 ? 21.045 -4.215 -31.230 1.00 97.50 198 ASN A C 1
ATOM 1505 O O . ASN A 1 198 ? 22.178 -4.446 -31.669 1.00 97.50 198 ASN A O 1
ATOM 1509 N N . ALA A 1 199 ? 19.952 -4.734 -31.793 1.00 98.50 199 ALA A N 1
ATOM 1510 C CA . ALA A 1 199 ? 19.997 -5.528 -33.016 1.00 98.50 199 ALA A CA 1
ATOM 1511 C C . ALA A 1 199 ? 20.456 -4.676 -34.213 1.00 98.50 199 ALA A C 1
ATOM 1513 O O . ALA A 1 199 ? 21.356 -5.091 -34.949 1.00 98.50 199 ALA A O 1
ATOM 1514 N N . GLU A 1 200 ? 19.916 -3.460 -34.364 1.00 97.94 200 GLU A N 1
ATOM 1515 C CA . GLU A 1 200 ? 20.386 -2.495 -35.366 1.00 97.94 200 GLU A CA 1
ATOM 1516 C C . GLU A 1 200 ? 21.855 -2.120 -35.145 1.00 97.94 200 GLU A C 1
ATOM 1518 O O . GLU A 1 200 ? 22.642 -2.130 -36.093 1.00 97.94 200 GLU A O 1
ATOM 1523 N N . LEU A 1 201 ? 22.254 -1.845 -33.900 1.00 97.62 201 LEU A N 1
ATOM 1524 C CA . LEU A 1 201 ? 23.626 -1.476 -33.551 1.00 97.62 201 LEU A CA 1
ATOM 1525 C C . LEU A 1 201 ? 24.595 -2.587 -33.946 1.00 97.62 201 LEU A C 1
ATOM 1527 O O . LEU A 1 201 ? 25.621 -2.326 -34.571 1.00 97.62 201 LEU A O 1
ATOM 1531 N N . SER A 1 202 ? 24.237 -3.835 -33.650 1.00 97.56 202 SER A N 1
ATOM 1532 C CA . SER A 1 202 ? 25.023 -5.008 -34.035 1.00 97.56 202 SER A CA 1
ATOM 1533 C C . SER A 1 202 ? 25.177 -5.112 -35.554 1.00 97.56 202 SER A C 1
ATOM 1535 O O . SER A 1 202 ? 26.274 -5.389 -36.043 1.00 97.56 202 SER A O 1
ATOM 1537 N N . ALA A 1 203 ? 24.112 -4.845 -36.315 1.00 98.06 203 ALA A N 1
ATOM 1538 C CA . ALA A 1 203 ? 24.163 -4.831 -37.775 1.00 98.06 203 ALA A CA 1
ATOM 1539 C C . ALA A 1 203 ? 25.049 -3.693 -38.320 1.00 98.06 203 ALA A C 1
ATOM 1541 O O . ALA A 1 203 ? 25.853 -3.925 -39.224 1.00 98.06 203 ALA A O 1
ATOM 1542 N N . VAL A 1 204 ? 24.966 -2.487 -37.745 1.00 97.38 204 VAL A N 1
ATOM 1543 C CA . VAL A 1 204 ? 25.811 -1.337 -38.121 1.00 97.38 204 VAL A CA 1
ATOM 1544 C C . VAL A 1 204 ? 27.279 -1.601 -37.794 1.00 97.38 204 VAL A C 1
ATOM 1546 O O . VAL A 1 204 ? 28.146 -1.322 -38.617 1.00 97.38 204 VAL A O 1
ATOM 1549 N N . VAL A 1 205 ? 27.578 -2.201 -36.641 1.00 95.31 205 VAL A N 1
ATOM 1550 C CA . VAL A 1 205 ? 28.946 -2.597 -36.270 1.00 95.31 205 VAL A CA 1
ATOM 1551 C C . VAL A 1 205 ? 29.505 -3.629 -37.256 1.00 95.31 205 VAL A C 1
ATOM 1553 O O . VAL A 1 205 ? 30.652 -3.507 -37.685 1.00 95.31 205 VAL A O 1
ATOM 1556 N N . GLN A 1 206 ? 28.700 -4.606 -37.684 1.00 96.38 206 GLN A N 1
ATOM 1557 C CA . GLN A 1 206 ? 29.106 -5.553 -38.730 1.00 96.38 206 GLN A CA 1
ATOM 1558 C C . GLN A 1 206 ? 29.317 -4.871 -40.091 1.00 96.38 206 GLN A C 1
ATOM 1560 O O . GLN A 1 206 ? 30.236 -5.241 -40.824 1.00 96.38 206 GLN A O 1
ATOM 1565 N N . TYR A 1 207 ? 28.492 -3.881 -40.444 1.00 95.19 207 TYR A N 1
ATOM 1566 C CA . TYR A 1 207 ? 28.666 -3.097 -41.668 1.00 95.19 207 TYR A CA 1
ATOM 1567 C C . TYR A 1 207 ? 29.948 -2.257 -41.629 1.00 95.19 207 TYR A C 1
ATOM 1569 O O . TYR A 1 207 ? 30.728 -2.303 -42.577 1.00 95.19 207 TYR A O 1
ATOM 1577 N N . LEU A 1 208 ? 30.224 -1.581 -40.510 1.00 92.62 208 LEU A N 1
ATOM 1578 C CA . LEU A 1 208 ? 31.465 -0.836 -40.282 1.00 92.62 208 LEU A CA 1
ATOM 1579 C C . LEU A 1 208 ? 32.705 -1.725 -40.406 1.00 92.62 208 LEU A C 1
ATOM 1581 O O . LEU A 1 208 ? 33.698 -1.284 -40.974 1.00 92.62 208 LEU A O 1
ATOM 1585 N N . ALA A 1 209 ? 32.655 -2.973 -39.930 1.00 93.12 209 ALA A N 1
ATOM 1586 C CA . ALA A 1 209 ? 33.759 -3.918 -40.103 1.00 93.12 209 ALA A CA 1
ATOM 1587 C C . ALA A 1 209 ? 34.028 -4.216 -41.590 1.00 93.12 209 ALA A C 1
ATOM 1589 O O . ALA A 1 209 ? 35.169 -4.125 -42.039 1.00 93.12 209 ALA A O 1
ATOM 1590 N N . LYS A 1 210 ? 32.974 -4.478 -42.378 1.00 92.25 210 LYS A N 1
ATOM 1591 C CA . LYS A 1 210 ? 33.088 -4.703 -43.831 1.00 92.25 210 LYS A CA 1
ATOM 1592 C C . LYS A 1 210 ? 33.579 -3.460 -44.576 1.00 92.25 210 LYS A C 1
ATOM 1594 O O . LYS A 1 210 ? 34.412 -3.578 -45.471 1.00 92.25 210 LYS A O 1
ATOM 1599 N N . LEU A 1 211 ? 33.089 -2.274 -44.204 1.00 89.19 211 LEU A N 1
ATOM 1600 C CA . LEU A 1 211 ? 33.606 -1.009 -44.730 1.00 89.19 211 LEU A CA 1
ATOM 1601 C C . LEU A 1 211 ? 35.079 -0.831 -44.363 1.00 89.19 211 LEU A C 1
ATOM 1603 O O . LEU A 1 211 ? 35.856 -0.414 -45.210 1.00 89.19 211 LEU A O 1
ATOM 1607 N N . GLY A 1 212 ? 35.482 -1.199 -43.146 1.00 86.19 212 GLY A N 1
ATOM 1608 C CA . GLY A 1 212 ? 36.880 -1.235 -42.731 1.00 86.19 212 GLY A CA 1
ATOM 1609 C C . GLY A 1 212 ? 37.737 -2.073 -43.681 1.00 86.19 212 GLY A C 1
ATOM 1610 O O . GLY A 1 212 ? 38.728 -1.568 -44.202 1.00 86.19 212 GLY A O 1
ATOM 1611 N N . ASP A 1 213 ? 37.310 -3.300 -43.986 1.00 86.62 213 ASP A N 1
ATOM 1612 C CA . ASP A 1 213 ? 38.017 -4.198 -44.910 1.00 86.62 213 ASP A CA 1
ATOM 1613 C C . ASP A 1 213 ? 38.106 -3.650 -46.349 1.00 86.62 213 ASP A C 1
ATOM 1615 O O . ASP A 1 213 ? 39.102 -3.875 -47.039 1.00 86.62 213 ASP A O 1
ATOM 1619 N N . MET A 1 214 ? 37.076 -2.933 -46.814 1.00 84.00 214 MET A N 1
ATOM 1620 C CA . MET A 1 214 ? 37.008 -2.370 -48.172 1.00 84.00 214 MET A CA 1
ATOM 1621 C C . MET A 1 214 ? 37.736 -1.028 -48.327 1.00 84.00 214 MET A C 1
ATOM 1623 O O . MET A 1 214 ? 38.321 -0.749 -49.374 1.00 84.00 214 MET A O 1
ATOM 1627 N N . CYS A 1 215 ? 37.658 -0.173 -47.309 1.00 82.94 215 CYS A N 1
ATOM 1628 C CA . CYS A 1 215 ? 38.012 1.242 -47.389 1.00 82.94 215 CYS A CA 1
ATOM 1629 C C . CYS A 1 215 ? 39.330 1.582 -46.694 1.00 82.94 215 CYS A C 1
ATOM 1631 O O . CYS A 1 215 ? 39.989 2.554 -47.074 1.00 82.94 215 CYS A O 1
ATOM 1633 N N . ILE A 1 216 ? 39.758 0.790 -45.707 1.00 68.12 216 ILE A N 1
ATOM 1634 C CA . ILE A 1 216 ? 41.070 0.953 -45.084 1.00 68.12 216 ILE A CA 1
ATOM 1635 C C . ILE A 1 216 ? 42.079 0.220 -45.965 1.00 68.12 216 ILE A C 1
ATOM 1637 O O . ILE A 1 216 ? 42.286 -0.987 -45.861 1.00 68.12 216 ILE A O 1
ATOM 1641 N N . VAL A 1 217 ? 42.714 0.968 -46.867 1.00 61.69 217 VAL A N 1
ATOM 1642 C CA . VAL A 1 217 ? 43.783 0.456 -47.729 1.00 61.69 217 VAL A CA 1
ATOM 1643 C C . VAL A 1 217 ? 44.875 -0.156 -46.846 1.00 61.69 217 VAL A C 1
ATOM 1645 O O . VAL A 1 217 ? 45.599 0.569 -46.160 1.00 61.69 217 VAL A O 1
ATOM 1648 N N . LYS A 1 218 ? 45.041 -1.487 -46.882 1.00 56.53 218 LYS A N 1
ATOM 1649 C CA . LYS A 1 218 ? 46.288 -2.124 -46.432 1.00 56.53 218 LYS A CA 1
ATOM 1650 C C . LYS A 1 218 ? 47.422 -1.407 -47.147 1.00 56.53 218 LYS A C 1
ATOM 1652 O O . LYS A 1 218 ? 47.414 -1.347 -48.374 1.00 56.53 218 LYS A O 1
ATOM 1657 N N . ALA A 1 219 ? 48.361 -0.831 -46.402 1.00 52.34 219 ALA A N 1
ATOM 1658 C CA . ALA A 1 219 ? 49.489 -0.138 -47.000 1.00 52.34 219 ALA A CA 1
ATOM 1659 C C . ALA A 1 219 ? 50.230 -1.102 -47.945 1.00 52.34 219 ALA A C 1
ATOM 1661 O O . ALA A 1 219 ? 50.971 -1.963 -47.478 1.00 52.34 219 ALA A O 1
ATOM 1662 N N . GLU A 1 220 ? 50.005 -0.973 -49.261 1.00 56.59 220 GLU A N 1
ATOM 1663 C CA . GLU A 1 220 ? 50.851 -1.613 -50.274 1.00 56.59 220 GLU A CA 1
ATOM 1664 C C . GLU A 1 220 ? 52.296 -1.253 -49.936 1.00 56.59 220 GLU A C 1
ATOM 1666 O O . GLU A 1 220 ? 52.605 -0.084 -49.646 1.00 56.59 220 GLU A O 1
ATOM 1671 N N . THR A 1 221 ? 53.172 -2.255 -49.963 1.00 60.28 221 THR A N 1
ATOM 1672 C CA . THR A 1 221 ? 54.593 -2.034 -49.712 1.00 60.28 221 THR A CA 1
ATOM 1673 C C . THR A 1 221 ? 55.130 -1.009 -50.713 1.00 60.28 221 THR A C 1
ATOM 1675 O O . THR A 1 221 ? 54.650 -0.897 -51.847 1.00 60.28 221 THR A O 1
ATOM 1678 N N . TYR A 1 222 ? 56.129 -0.217 -50.311 1.00 67.75 222 TYR A N 1
ATOM 1679 C CA . TYR A 1 222 ? 56.743 0.763 -51.215 1.00 67.75 222 TYR A CA 1
ATOM 1680 C C . TYR A 1 222 ? 57.205 0.109 -52.529 1.00 67.75 222 TYR A C 1
ATOM 1682 O O . TYR A 1 222 ? 57.063 0.703 -53.597 1.00 67.75 222 TYR A O 1
ATOM 1690 N N . GLU A 1 223 ? 57.684 -1.135 -52.457 1.00 64.06 223 GLU A N 1
ATOM 1691 C CA . GLU A 1 223 ? 58.111 -1.921 -53.614 1.00 64.06 223 GLU A CA 1
ATOM 1692 C C . GLU A 1 223 ? 56.976 -2.217 -54.599 1.00 64.06 223 GLU A C 1
ATOM 1694 O O . GLU A 1 223 ? 57.172 -2.081 -55.806 1.00 64.06 223 GLU A O 1
ATOM 1699 N N . GLU A 1 224 ? 55.782 -2.572 -54.126 1.00 74.62 224 GLU A N 1
ATOM 1700 C CA . GLU A 1 224 ? 54.624 -2.835 -54.991 1.00 74.62 224 GLU A CA 1
ATOM 1701 C C . GLU A 1 224 ? 54.131 -1.554 -55.671 1.00 74.62 224 GLU A C 1
ATOM 1703 O O . GLU A 1 224 ? 53.912 -1.541 -56.887 1.00 74.62 224 GLU A O 1
ATOM 1708 N N . LYS A 1 225 ? 54.075 -0.441 -54.926 1.00 75.75 225 LYS A N 1
ATOM 1709 C CA . LYS A 1 225 ? 53.744 0.880 -55.486 1.00 75.75 225 LYS A CA 1
ATOM 1710 C C . LYS A 1 225 ? 54.762 1.321 -56.532 1.00 75.75 225 LYS A C 1
ATOM 1712 O O . LYS A 1 225 ? 54.383 1.792 -57.606 1.00 75.75 225 LYS A O 1
ATOM 1717 N N . ALA A 1 226 ? 56.053 1.178 -56.232 1.00 80.06 226 ALA A N 1
ATOM 1718 C CA . ALA A 1 226 ? 57.133 1.531 -57.145 1.00 80.06 226 ALA A CA 1
ATOM 1719 C C . ALA A 1 226 ? 57.102 0.660 -58.407 1.00 80.06 226 ALA A C 1
ATOM 1721 O O . ALA A 1 226 ? 57.207 1.192 -59.513 1.00 80.06 226 ALA A O 1
ATOM 1722 N N . ARG A 1 227 ? 56.880 -0.654 -58.271 1.00 83.00 227 ARG A N 1
ATOM 1723 C CA . ARG A 1 227 ? 56.759 -1.581 -59.405 1.00 83.00 227 ARG A CA 1
ATOM 1724 C C . ARG A 1 227 ? 55.595 -1.201 -60.313 1.00 83.00 227 ARG A C 1
ATOM 1726 O O . ARG A 1 227 ? 55.788 -1.104 -61.521 1.00 83.00 227 ARG A O 1
ATOM 1733 N N . ARG A 1 228 ? 54.414 -0.933 -59.746 1.00 82.38 228 ARG A N 1
ATOM 1734 C CA . ARG A 1 228 ? 53.218 -0.572 -60.520 1.00 82.38 228 ARG A CA 1
ATOM 1735 C C . ARG A 1 228 ? 53.400 0.755 -61.257 1.00 82.38 228 ARG A C 1
ATOM 1737 O O . ARG A 1 228 ? 53.137 0.815 -62.451 1.00 82.38 228 ARG A O 1
ATOM 1744 N N . ARG A 1 229 ? 53.952 1.776 -60.587 1.00 85.06 229 ARG A N 1
ATOM 1745 C CA . ARG A 1 229 ? 54.303 3.065 -61.215 1.00 85.06 229 ARG A CA 1
ATOM 1746 C C . ARG A 1 229 ? 55.347 2.907 -62.317 1.00 85.06 229 ARG A C 1
ATOM 1748 O O . ARG A 1 229 ? 55.248 3.561 -63.345 1.00 85.06 229 ARG A O 1
ATOM 1755 N N . THR A 1 230 ? 56.339 2.041 -62.122 1.00 83.62 230 THR A N 1
ATOM 1756 C CA . THR A 1 230 ? 57.380 1.792 -63.130 1.00 83.62 230 THR A CA 1
ATOM 1757 C C . THR A 1 230 ? 56.801 1.087 -64.355 1.00 83.62 230 THR A C 1
ATOM 1759 O O . THR A 1 230 ? 57.089 1.495 -65.477 1.00 83.62 230 THR A O 1
ATOM 1762 N N . ALA A 1 231 ? 55.943 0.083 -64.153 1.00 86.62 231 ALA A N 1
ATOM 1763 C CA . ALA A 1 231 ? 55.208 -0.581 -65.228 1.00 86.62 231 ALA A CA 1
ATOM 1764 C C . ALA A 1 231 ? 54.277 0.388 -65.977 1.00 86.62 231 ALA A C 1
ATOM 1766 O O . ALA A 1 231 ? 54.242 0.381 -67.203 1.00 86.62 231 ALA A O 1
ATOM 1767 N N . GLU A 1 232 ? 53.582 1.269 -65.258 1.00 84.12 232 GLU A N 1
ATOM 1768 C CA . GLU A 1 232 ? 52.729 2.303 -65.846 1.00 84.12 232 GLU A CA 1
ATOM 1769 C C . GLU A 1 232 ? 53.543 3.313 -66.669 1.00 84.12 232 GLU A C 1
ATOM 1771 O O . GLU A 1 232 ? 53.207 3.579 -67.819 1.00 84.12 232 GLU A O 1
ATOM 1776 N N . ILE A 1 233 ? 54.670 3.812 -66.145 1.00 88.88 233 ILE A N 1
ATOM 1777 C CA . ILE A 1 233 ? 55.586 4.700 -66.883 1.00 88.88 233 ILE A CA 1
ATOM 1778 C C . ILE A 1 233 ? 56.139 4.009 -68.135 1.00 88.88 233 ILE A C 1
ATOM 1780 O O . ILE A 1 233 ? 56.257 4.650 -69.178 1.00 88.88 233 ILE A O 1
ATOM 1784 N N . ALA A 1 234 ? 56.489 2.723 -68.049 1.00 90.44 234 ALA A N 1
ATOM 1785 C CA . ALA A 1 234 ? 56.975 1.959 -69.194 1.00 90.44 234 ALA A CA 1
ATOM 1786 C C . ALA A 1 234 ? 55.898 1.835 -70.282 1.00 90.44 234 ALA A C 1
ATOM 1788 O O . ALA A 1 234 ? 56.166 2.183 -71.430 1.00 90.44 234 ALA A O 1
ATOM 1789 N N . GLY A 1 235 ? 54.671 1.452 -69.915 1.00 88.69 235 GLY A N 1
ATOM 1790 C CA . GLY A 1 235 ? 53.549 1.372 -70.855 1.00 88.69 235 GLY A CA 1
ATOM 1791 C C . GLY A 1 235 ? 53.181 2.729 -71.465 1.00 88.69 235 GLY A C 1
ATOM 1792 O O . GLY A 1 235 ? 52.936 2.822 -72.665 1.00 88.69 235 GLY A O 1
ATOM 1793 N N . LEU A 1 236 ? 53.218 3.810 -70.676 1.00 87.56 236 LEU A N 1
ATOM 1794 C CA . LEU A 1 236 ? 52.999 5.172 -71.177 1.00 87.56 236 LEU A CA 1
ATOM 1795 C C . LEU A 1 236 ? 54.089 5.608 -72.167 1.00 87.56 236 LEU A C 1
ATOM 1797 O O . LEU A 1 236 ? 53.786 6.275 -73.154 1.00 87.56 236 LEU A O 1
ATOM 1801 N N . ARG A 1 237 ? 55.352 5.226 -71.937 1.00 85.06 237 ARG A N 1
ATOM 1802 C CA . ARG A 1 237 ? 56.461 5.492 -72.868 1.00 85.06 237 ARG A CA 1
ATOM 1803 C C . ARG A 1 237 ? 56.353 4.676 -74.150 1.00 85.06 237 ARG A C 1
ATOM 1805 O O . ARG A 1 237 ? 56.622 5.213 -75.218 1.00 85.06 237 ARG A O 1
ATOM 1812 N N . GLU A 1 238 ? 55.952 3.416 -74.056 1.00 85.75 238 GLU A N 1
ATOM 1813 C CA . GLU A 1 238 ? 55.721 2.559 -75.219 1.00 85.75 238 GLU A CA 1
ATOM 1814 C C . GLU A 1 238 ? 54.573 3.100 -76.081 1.00 85.75 238 GLU A C 1
ATOM 1816 O O . GLU A 1 238 ? 54.738 3.285 -77.286 1.00 85.75 238 GLU A O 1
ATOM 1821 N N . ALA A 1 239 ? 53.456 3.484 -75.456 1.00 86.06 239 ALA A N 1
ATOM 1822 C CA . ALA A 1 239 ? 52.352 4.151 -76.140 1.00 86.06 239 ALA A CA 1
ATOM 1823 C C . ALA A 1 239 ? 52.797 5.465 -76.808 1.00 86.06 239 ALA A C 1
ATOM 1825 O O . ALA A 1 239 ? 52.431 5.726 -77.954 1.00 86.06 239 ALA A O 1
ATOM 1826 N N . LEU A 1 240 ? 53.624 6.273 -76.129 1.00 83.75 240 LEU A N 1
ATOM 1827 C CA . LEU A 1 240 ? 54.206 7.491 -76.701 1.00 83.75 240 LEU A CA 1
ATOM 1828 C C . LEU A 1 240 ? 55.088 7.180 -77.924 1.00 83.75 240 LEU A C 1
ATOM 1830 O O . LEU A 1 240 ? 54.975 7.868 -78.936 1.00 83.75 240 LEU A O 1
ATOM 1834 N N . SER A 1 241 ? 55.925 6.139 -77.852 1.00 83.00 241 SER A N 1
ATOM 1835 C CA . SER A 1 241 ? 56.792 5.705 -78.957 1.00 83.00 241 SER A CA 1
ATOM 1836 C C . SER A 1 241 ? 55.968 5.306 -80.179 1.00 83.00 241 SER A C 1
ATOM 1838 O O . SER A 1 241 ? 56.185 5.838 -81.266 1.00 83.00 241 SER A O 1
ATOM 1840 N N . ILE A 1 242 ? 54.948 4.465 -79.988 1.00 82.88 242 ILE A N 1
ATOM 1841 C CA . ILE A 1 242 ? 54.038 4.020 -81.053 1.00 82.88 242 ILE A CA 1
ATOM 1842 C C . ILE A 1 242 ? 53.312 5.212 -81.692 1.00 82.88 242 ILE A C 1
ATOM 1844 O O . ILE A 1 242 ? 53.205 5.295 -82.916 1.00 82.88 242 ILE A O 1
ATOM 1848 N N . LEU A 1 243 ? 52.841 6.169 -80.886 1.00 79.44 243 LEU A N 1
ATOM 1849 C CA . LEU A 1 243 ? 52.186 7.381 -81.390 1.00 79.44 243 LEU A CA 1
ATOM 1850 C C . LEU A 1 243 ? 53.158 8.300 -82.147 1.00 79.44 243 LEU A C 1
ATOM 1852 O O . LEU A 1 243 ? 52.761 8.933 -83.125 1.00 79.44 243 LEU A O 1
ATOM 1856 N N . SER A 1 244 ? 54.428 8.352 -81.737 1.00 75.06 244 SER A N 1
ATOM 1857 C CA . SER A 1 244 ? 55.463 9.136 -82.419 1.00 75.06 244 SER A CA 1
ATOM 1858 C C . SER A 1 244 ? 55.937 8.503 -83.733 1.00 75.06 244 SER A C 1
ATOM 1860 O O . SER A 1 244 ? 56.202 9.220 -84.696 1.00 75.06 244 SER A O 1
ATOM 1862 N N . GLU A 1 245 ? 55.959 7.173 -83.820 1.00 66.69 245 GLU A N 1
ATOM 1863 C CA . GLU A 1 245 ? 56.303 6.438 -85.043 1.00 66.69 245 GLU A CA 1
ATOM 1864 C C . GLU A 1 245 ? 55.125 6.391 -86.035 1.00 66.69 245 GLU A C 1
ATOM 1866 O O . GLU A 1 245 ? 55.323 6.495 -87.248 1.00 66.69 245 GLU A O 1
ATOM 1871 N N . GLY A 1 246 ? 53.880 6.335 -85.543 1.00 58.66 246 GLY A N 1
ATOM 1872 C CA . GLY A 1 246 ? 52.663 6.368 -86.364 1.00 58.66 246 GLY A CA 1
ATOM 1873 C C . GLY A 1 246 ? 52.360 7.727 -87.012 1.00 58.66 246 GLY A C 1
ATOM 1874 O O . GLY A 1 246 ? 51.703 7.782 -88.053 1.00 58.66 246 GLY A O 1
ATOM 1875 N N . ALA A 1 247 ? 52.879 8.829 -86.460 1.00 54.41 247 ALA A N 1
ATOM 1876 C CA . ALA A 1 247 ? 52.711 10.172 -87.023 1.00 54.41 247 ALA A CA 1
ATOM 1877 C C . ALA A 1 247 ? 53.531 10.412 -88.313 1.00 54.41 247 ALA A C 1
ATOM 1879 O O . ALA A 1 247 ? 53.296 11.395 -89.015 1.00 54.41 247 ALA A O 1
ATOM 1880 N N . PHE A 1 248 ? 54.457 9.513 -88.672 1.00 50.84 248 PHE A N 1
ATOM 1881 C CA . PHE A 1 248 ? 55.346 9.680 -89.830 1.00 50.84 248 PHE A CA 1
ATOM 1882 C C . PHE A 1 248 ? 54.810 9.073 -91.149 1.00 50.84 248 PHE A C 1
ATOM 1884 O O . PHE A 1 248 ? 55.489 9.119 -92.175 1.00 50.84 248 PHE A O 1
ATOM 1891 N N . LEU A 1 249 ? 53.585 8.524 -91.168 1.00 52.84 249 LEU A N 1
ATOM 1892 C CA . LEU A 1 249 ? 53.007 7.850 -92.348 1.00 52.84 249 LEU A CA 1
ATOM 1893 C C . LEU A 1 249 ? 51.856 8.590 -93.057 1.00 52.84 249 LEU A C 1
ATOM 1895 O O . LEU A 1 249 ? 51.229 8.020 -93.950 1.00 52.84 249 LEU A O 1
ATOM 1899 N N . GLN A 1 250 ? 51.616 9.876 -92.783 1.00 53.84 250 GLN A N 1
ATOM 1900 C CA . GLN A 1 250 ? 50.801 10.705 -93.685 1.00 53.84 250 GLN A CA 1
ATOM 1901 C C . GLN A 1 250 ? 51.657 11.264 -94.836 1.00 53.84 250 GLN A C 1
ATOM 1903 O O . GLN A 1 250 ? 52.093 12.413 -94.823 1.00 53.84 250 GLN A O 1
ATOM 1908 N N . LYS A 1 251 ? 51.891 10.442 -95.870 1.00 46.31 251 LYS A N 1
ATOM 1909 C CA . LYS A 1 251 ? 52.292 10.933 -97.203 1.00 46.31 251 LYS A CA 1
ATOM 1910 C C . LYS A 1 251 ? 51.060 11.482 -97.953 1.00 46.31 251 LYS A C 1
ATOM 1912 O O . LYS A 1 251 ? 49.985 10.896 -97.842 1.00 46.31 251 LYS A O 1
ATOM 1917 N N . PRO A 1 252 ? 51.196 12.569 -98.735 1.00 50.31 252 PRO A N 1
ATOM 1918 C CA . PRO A 1 252 ? 50.074 13.240 -99.387 1.00 50.31 252 PRO A CA 1
ATOM 1919 C C . PRO A 1 252 ? 49.587 12.449 -100.610 1.00 50.31 252 PRO A C 1
ATOM 1921 O O . PRO A 1 252 ? 50.355 12.172 -101.532 1.00 50.31 252 PRO A O 1
ATOM 1924 N N . SER A 1 253 ? 48.297 12.118 -100.647 1.00 49.28 253 SER A N 1
ATOM 1925 C CA . SER A 1 253 ? 47.657 11.499 -101.813 1.00 49.28 253 SER A CA 1
ATOM 1926 C C . SER A 1 253 ? 47.198 12.577 -102.795 1.00 49.28 253 SER A C 1
ATOM 1928 O O . SER A 1 253 ? 46.230 13.293 -102.551 1.00 49.28 253 SER A O 1
ATOM 1930 N N . ALA A 1 254 ? 47.907 12.688 -103.918 1.00 47.09 254 ALA A N 1
ATOM 1931 C CA . ALA A 1 254 ? 47.533 13.514 -105.059 1.00 47.09 254 ALA A CA 1
ATOM 1932 C C . ALA A 1 254 ? 46.188 13.057 -105.661 1.00 47.09 254 ALA A C 1
ATOM 1934 O O . ALA A 1 254 ? 46.051 11.922 -106.121 1.00 47.09 254 ALA A O 1
ATOM 1935 N N . LEU A 1 255 ? 45.205 13.959 -105.699 1.00 52.81 255 LEU A N 1
ATOM 1936 C CA . LEU A 1 255 ? 43.928 13.766 -106.386 1.00 52.81 255 LEU A CA 1
ATOM 1937 C C . LEU A 1 255 ? 44.112 13.994 -107.896 1.00 52.81 255 LEU A C 1
ATOM 1939 O O . LEU A 1 255 ? 44.272 15.122 -108.357 1.00 52.81 255 LEU A O 1
ATOM 1943 N N . ARG A 1 256 ? 44.079 12.910 -108.681 1.00 46.56 256 ARG A N 1
ATOM 1944 C CA . ARG A 1 256 ? 43.911 12.958 -110.143 1.00 46.56 256 ARG A CA 1
ATOM 1945 C C . ARG A 1 256 ? 42.455 13.297 -110.472 1.00 46.56 256 ARG A C 1
ATOM 1947 O O . ARG A 1 256 ? 41.594 12.428 -110.391 1.00 46.56 256 ARG A O 1
ATOM 1954 N N . GLY A 1 257 ? 42.199 14.534 -110.892 1.00 47.22 257 GLY A N 1
ATOM 1955 C CA . GLY A 1 257 ? 40.989 14.918 -111.621 1.00 47.22 257 GLY A CA 1
ATOM 1956 C C . GLY A 1 257 ? 41.300 15.044 -113.112 1.00 47.22 257 GLY A C 1
ATOM 1957 O O . GLY A 1 257 ? 42.102 15.885 -113.509 1.00 47.22 257 GLY A O 1
ATOM 1958 N N . ALA A 1 258 ? 40.698 14.193 -113.939 1.00 46.88 258 ALA A N 1
ATOM 1959 C CA . ALA A 1 258 ? 40.715 14.321 -115.393 1.00 46.88 258 ALA A CA 1
ATOM 1960 C C . ALA A 1 258 ? 39.501 15.140 -115.857 1.00 46.88 258 ALA A C 1
ATOM 1962 O O . ALA A 1 258 ? 38.399 14.850 -115.399 1.00 46.88 258 ALA A O 1
ATOM 1963 N N . SER A 1 259 ? 39.688 16.098 -116.784 1.00 41.19 259 SER A N 1
ATOM 1964 C CA . SER A 1 259 ? 38.961 16.169 -118.074 1.00 41.19 259 SER A CA 1
ATOM 1965 C C . SER A 1 259 ? 39.168 17.503 -118.850 1.00 41.19 259 SER A C 1
ATOM 1967 O O . SER A 1 259 ? 38.655 18.538 -118.451 1.00 41.19 259 SER A O 1
ATOM 1969 N N . ILE A 1 260 ? 39.880 17.415 -119.990 1.00 48.03 260 ILE A N 1
ATOM 1970 C CA . ILE A 1 260 ? 39.484 17.825 -121.370 1.00 48.03 260 ILE A CA 1
ATOM 1971 C C . ILE A 1 260 ? 39.375 19.322 -121.826 1.00 48.03 260 ILE A C 1
ATOM 1973 O O . ILE A 1 260 ? 38.587 20.099 -121.307 1.00 48.03 260 ILE A O 1
ATOM 1977 N N . ARG A 1 261 ? 40.011 19.557 -123.010 1.00 42.69 261 ARG A N 1
ATOM 1978 C CA . ARG A 1 261 ? 39.812 20.529 -124.146 1.00 42.69 261 ARG A CA 1
ATOM 1979 C C . ARG A 1 261 ? 40.383 21.957 -124.049 1.00 42.69 261 ARG A C 1
ATOM 1981 O O . ARG A 1 261 ? 40.064 22.697 -123.138 1.00 42.69 261 ARG A O 1
ATOM 1988 N N . ARG A 1 262 ? 41.339 22.308 -124.933 1.00 44.59 262 ARG A N 1
ATOM 1989 C CA . ARG A 1 262 ? 41.249 22.862 -126.325 1.00 44.59 262 ARG A CA 1
ATOM 1990 C C . ARG A 1 262 ? 40.786 24.328 -126.382 1.00 44.59 262 ARG A C 1
ATOM 1992 O O . ARG A 1 262 ? 39.585 24.570 -126.378 1.00 44.59 262 ARG A O 1
ATOM 1999 N N . HIS A 1 263 ? 41.728 25.248 -126.589 1.00 40.41 263 HIS A N 1
ATOM 2000 C CA . HIS A 1 263 ? 41.982 25.924 -127.869 1.00 40.41 263 HIS A CA 1
ATOM 2001 C C . HIS A 1 263 ? 43.396 26.505 -127.872 1.00 40.41 263 HIS A C 1
ATOM 2003 O O . HIS A 1 263 ? 43.889 26.806 -126.764 1.00 40.41 263 HIS A O 1
#

Organism: Noctiluca scintillans (NCBI:txid2966)

Radius of gyration: 59.34 Å; chains: 1; bounding box: 104×35×208 Å

Sequence (263 aa):
SSEASHKSYCDDELSKANEKKADLESQVATHSSKLEAAVSKSSVLDGEVAELQADLGALSAQQLKMDAMRVDERKIFATTKLDLEQGIAGVQKAMGILREYYGPSFVQQPDAPEVHQSSGGAGTSIIEILEVIESDFSKNLAELSLSESESESSYQKLTQENKVTKVTKEQDVKYKQEESANLKRSSGELTSDRDSANAELSAVVQYLAKLGDMCIVKAETYEEKARRRTAEIAGLREALSILSEGAFLQKPSALRGASIRRH